Protein AF-A0A432H2M9-F1 (afdb_monomer)

Foldseek 3Di:
DPPPDPPDPDDPLLQDDPPVDDAPPQADDRSNHDQWWKKKWAWEAEDPDDPPDDRIATWIKIWHWDFDDDPNDTFTWIKMKTKFQVVCVVPPPVPPQNRHDFHHHYDYPVRLQFIFIKMKIKGWDDDPVPVVPPDTDIDIDIDTDGGRWNHKDKWFWDDQPLDPAGIDTDDLVQCLPVVRHDHPCVPQDDDRRMTMDTQKPFSDQDPQFKKWFCFDQPPVVRDTRAIKTDRPDDLRRCSVPDQQFKKFKDFPDQWPWDGGIFTFHHRDSNMTGTPDHTPCVPDRMTPGGMTMITRGDGQKMKIWIWHAPPVSDDTDIDIDIDGPDD

Mean predicted aligned error: 11.51 Å

pLDDT: mean 73.98, std 17.63, range [27.25, 97.75]

Structure (mmCIF, N/CA/C/O backbone):
data_AF-A0A432H2M9-F1
#
_entry.id   AF-A0A432H2M9-F1
#
loop_
_atom_site.group_PDB
_atom_site.id
_atom_site.type_symbol
_atom_site.label_atom_id
_atom_site.label_alt_id
_atom_site.label_comp_id
_atom_site.label_asym_id
_atom_site.label_entity_id
_atom_site.label_seq_id
_atom_site.pdbx_PDB_ins_code
_atom_site.Cartn_x
_atom_site.Cartn_y
_atom_site.Cartn_z
_atom_site.occupancy
_atom_site.B_iso_or_equiv
_atom_site.auth_seq_id
_atom_site.auth_comp_id
_atom_site.auth_asym_id
_atom_site.auth_atom_id
_atom_site.pdbx_PDB_model_num
ATOM 1 N N . GLN A 1 1 ? -11.404 -16.070 -32.483 1.00 29.75 1 GLN A N 1
ATOM 2 C CA . GLN A 1 1 ? -10.382 -15.055 -32.162 1.00 29.75 1 GLN A CA 1
ATOM 3 C C . GLN A 1 1 ? -10.328 -14.932 -30.646 1.00 29.75 1 GLN A C 1
ATOM 5 O O . GLN A 1 1 ? -11.362 -14.679 -30.044 1.00 29.75 1 GLN A O 1
ATOM 10 N N . ASP A 1 2 ? -9.166 -15.214 -30.051 1.00 27.62 2 ASP A N 1
ATOM 11 C CA . ASP A 1 2 ? -8.883 -15.109 -28.608 1.00 27.62 2 ASP A CA 1
ATOM 12 C C . ASP A 1 2 ? -8.991 -13.648 -28.134 1.00 27.62 2 ASP A C 1
ATOM 14 O O . ASP A 1 2 ? -7.997 -12.927 -28.126 1.00 27.62 2 ASP A O 1
ATOM 18 N N . GLN A 1 3 ? -10.180 -13.196 -27.741 1.00 29.33 3 GLN A N 1
ATOM 19 C CA . GLN A 1 3 ? -10.394 -11.856 -27.169 1.00 29.33 3 GLN A CA 1
ATOM 20 C C . GLN A 1 3 ? -10.899 -11.942 -25.725 1.00 29.33 3 GLN A C 1
ATOM 22 O O . GLN A 1 3 ? -11.938 -11.406 -25.362 1.00 29.33 3 GLN A O 1
ATOM 27 N N . GLY A 1 4 ? -10.147 -12.677 -24.907 1.00 27.88 4 GLY A N 1
ATOM 28 C CA . GLY A 1 4 ? -10.341 -12.763 -23.453 1.00 27.88 4 GLY A CA 1
ATOM 29 C C . GLY A 1 4 ? -9.046 -12.986 -22.666 1.00 27.88 4 GLY A C 1
ATOM 30 O O . GLY A 1 4 ? -9.073 -13.066 -21.443 1.00 27.88 4 GLY A O 1
ATOM 31 N N . ARG A 1 5 ? -7.902 -13.077 -23.354 1.00 27.25 5 ARG A N 1
ATOM 32 C CA . ARG A 1 5 ? -6.575 -12.960 -22.750 1.00 27.25 5 ARG A CA 1
ATOM 33 C C . ARG A 1 5 ? -6.052 -11.588 -23.139 1.00 27.25 5 ARG A C 1
ATOM 35 O O . ARG A 1 5 ? -5.867 -11.354 -24.332 1.00 27.25 5 ARG A O 1
ATOM 42 N N . SER A 1 6 ? -5.819 -10.711 -22.165 1.00 34.41 6 SER A N 1
ATOM 43 C CA . SER A 1 6 ? -4.889 -9.596 -22.345 1.00 34.41 6 SER A CA 1
ATOM 44 C C . SER A 1 6 ? -3.568 -10.226 -22.787 1.00 34.41 6 SER A C 1
ATOM 46 O O . SER A 1 6 ? -2.903 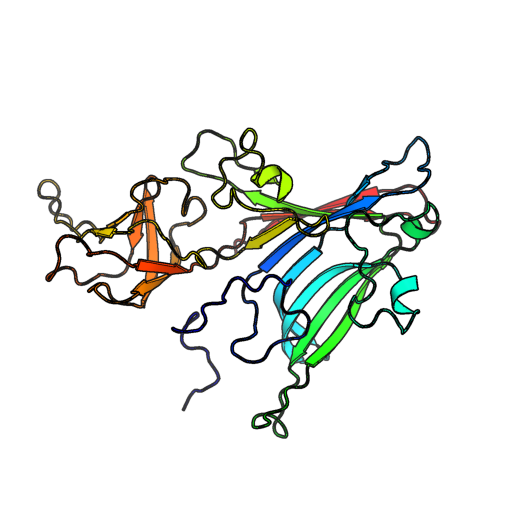-10.907 -22.005 1.00 34.41 6 SER A O 1
ATOM 48 N N . ARG A 1 7 ? -3.262 -10.172 -24.087 1.00 34.31 7 ARG A N 1
ATOM 49 C CA . ARG A 1 7 ? -2.038 -10.792 -24.616 1.00 34.31 7 ARG A CA 1
ATOM 50 C C . ARG A 1 7 ? -0.793 -9.996 -24.225 1.00 34.31 7 ARG A C 1
ATOM 52 O O . ARG A 1 7 ? 0.289 -10.560 -24.291 1.00 34.31 7 ARG A O 1
ATOM 59 N N . ASN A 1 8 ? -0.978 -8.774 -23.732 1.00 39.88 8 ASN A N 1
ATOM 60 C CA . ASN A 1 8 ? 0.046 -7.905 -23.182 1.00 39.88 8 ASN A CA 1
ATOM 61 C C . ASN A 1 8 ? -0.441 -7.388 -21.825 1.00 39.88 8 ASN A C 1
ATOM 63 O O . ASN A 1 8 ? -1.646 -7.218 -21.629 1.00 39.88 8 ASN A O 1
ATOM 67 N N . TYR A 1 9 ? 0.476 -7.178 -20.883 1.00 46.22 9 TYR A N 1
ATOM 68 C CA . TYR A 1 9 ? 0.145 -6.579 -19.591 1.00 46.22 9 TYR A CA 1
ATOM 69 C C . TYR A 1 9 ? -0.223 -5.088 -19.704 1.00 46.22 9 TYR A C 1
ATOM 71 O O . TYR A 1 9 ? -0.768 -4.565 -18.741 1.00 46.22 9 TYR A O 1
ATOM 79 N N . TRP A 1 10 ? 0.069 -4.428 -20.838 1.00 52.56 10 TRP A N 1
ATOM 80 C CA . TRP A 1 10 ? -0.053 -2.977 -21.019 1.00 52.56 10 TRP A CA 1
ATOM 81 C C . TRP A 1 10 ? -0.266 -2.627 -22.504 1.00 52.56 10 TRP A C 1
ATOM 83 O O . TRP A 1 10 ? 0.538 -3.060 -23.334 1.00 52.56 10 TRP A O 1
ATOM 93 N N . ASP A 1 11 ? -1.298 -1.843 -22.833 1.00 42.25 11 ASP A N 1
ATOM 94 C CA . ASP A 1 11 ? -1.536 -1.291 -24.181 1.00 42.25 11 ASP A CA 1
ATOM 95 C C . ASP A 1 11 ? -1.410 0.258 -24.200 1.00 42.25 11 ASP A C 1
ATOM 97 O O . ASP A 1 11 ? -1.641 0.953 -23.206 1.00 42.25 11 ASP A O 1
ATOM 101 N N . GLU A 1 12 ? -1.029 0.829 -25.350 1.00 37.38 12 GLU A N 1
ATOM 102 C CA . GLU A 1 12 ? -0.917 2.284 -25.562 1.00 37.38 12 GLU A CA 1
ATOM 103 C C . GLU A 1 12 ? -2.289 2.970 -25.376 1.00 37.38 12 GLU A C 1
ATOM 105 O O . GLU A 1 12 ? -3.272 2.604 -26.020 1.00 37.38 12 GLU A O 1
ATOM 110 N N . GLY A 1 13 ? -2.373 3.960 -24.477 1.00 42.81 13 GLY A N 1
ATOM 111 C CA . GLY A 1 13 ? -3.635 4.620 -24.098 1.00 42.81 13 GLY A CA 1
ATOM 112 C C . GLY A 1 13 ? -4.244 4.159 -22.765 1.00 42.81 13 GLY A C 1
ATOM 113 O O . GLY A 1 13 ? -5.214 4.764 -22.311 1.00 42.81 13 GLY A O 1
ATOM 114 N N . GLU A 1 14 ? -3.647 3.171 -22.086 1.00 42.81 14 GLU A N 1
ATOM 115 C CA . GLU A 1 14 ? -3.948 2.824 -20.679 1.00 42.81 14 GLU A CA 1
ATOM 116 C C . GLU A 1 14 ? -3.258 3.762 -19.664 1.00 42.81 14 GLU A C 1
ATOM 118 O O . GLU A 1 14 ? -3.232 3.510 -18.458 1.00 42.81 14 GLU A O 1
ATOM 123 N N . GLU A 1 15 ? -2.694 4.871 -20.145 1.00 42.59 15 GLU A N 1
ATOM 124 C CA . GLU A 1 15 ? -2.112 5.932 -19.331 1.00 42.59 15 GLU A CA 1
ATOM 125 C C . GLU A 1 15 ? -3.200 6.620 -18.504 1.00 42.59 15 GLU A C 1
ATOM 127 O O . GLU A 1 15 ? -4.025 7.388 -19.010 1.00 42.59 15 GLU A O 1
ATOM 132 N N . LEU A 1 16 ? -3.195 6.378 -17.199 1.00 40.47 16 LEU A N 1
ATOM 133 C CA . LEU A 1 16 ? -4.027 7.157 -16.300 1.00 40.47 16 LEU A CA 1
ATOM 134 C C . LEU A 1 16 ? -3.387 8.536 -16.132 1.00 40.47 16 LEU A C 1
ATOM 136 O O . LEU A 1 16 ? -2.264 8.662 -15.645 1.00 40.47 16 LEU A O 1
ATOM 140 N N . LYS A 1 17 ? -4.130 9.586 -16.500 1.00 41.00 17 LYS A N 1
ATOM 141 C CA . LYS A 1 17 ? -3.886 10.927 -15.950 1.00 41.00 17 LYS A CA 1
ATOM 142 C C . LYS A 1 17 ? -3.919 10.798 -14.429 1.00 41.00 17 LYS A C 1
ATOM 144 O O . LYS A 1 17 ? -4.730 10.015 -13.935 1.00 41.00 17 LYS A O 1
ATOM 149 N N . ASP A 1 18 ? -3.097 11.564 -13.713 1.00 38.16 18 ASP A N 1
ATOM 150 C CA . ASP A 1 18 ? -3.230 11.746 -12.264 1.00 38.16 18 ASP A CA 1
ATOM 151 C C . ASP A 1 18 ? -4.650 12.246 -11.963 1.00 38.16 18 ASP A C 1
ATOM 153 O O . ASP A 1 18 ? -4.934 13.440 -11.936 1.00 38.16 18 ASP A O 1
ATOM 157 N N . GLN A 1 19 ? -5.600 11.321 -11.844 1.00 38.69 19 GLN A N 1
ATOM 158 C CA . GLN A 1 19 ? -6.926 11.631 -11.374 1.00 38.69 19 GLN A CA 1
ATOM 159 C C . GLN A 1 19 ? -6.793 11.753 -9.870 1.00 38.69 19 GLN A C 1
ATOM 161 O O . GLN A 1 19 ? -6.464 10.808 -9.156 1.00 38.69 19 GLN A O 1
ATOM 166 N N . ASP A 1 20 ? -7.026 12.978 -9.430 1.00 37.41 20 ASP A N 1
ATOM 167 C CA . ASP A 1 20 ? -6.876 13.498 -8.083 1.00 37.41 20 ASP A CA 1
ATOM 168 C C . ASP A 1 20 ? -7.809 12.867 -7.028 1.00 37.41 20 ASP A C 1
ATOM 170 O O . ASP A 1 20 ? -8.027 13.460 -5.971 1.00 37.41 20 ASP A O 1
ATOM 174 N N . VAL A 1 21 ? -8.372 11.679 -7.272 1.00 39.34 21 VAL A N 1
ATOM 175 C CA . VAL A 1 21 ? -9.488 11.137 -6.489 1.00 39.34 21 VAL A CA 1
ATOM 176 C C . VAL A 1 21 ? -9.367 9.622 -6.292 1.00 39.34 21 VAL A C 1
ATOM 178 O O . VAL A 1 21 ? -10.033 8.859 -6.976 1.00 39.34 21 VAL A O 1
ATOM 181 N N . GLY A 1 22 ? -8.560 9.199 -5.310 1.00 44.16 22 GLY A N 1
ATOM 182 C CA . GLY A 1 22 ? -8.585 7.842 -4.738 1.00 44.16 22 GLY A CA 1
ATOM 183 C C . GLY A 1 22 ? -8.390 6.672 -5.724 1.00 44.16 22 GLY A C 1
ATOM 184 O O . GLY A 1 22 ? -8.191 6.868 -6.917 1.00 44.16 22 GLY A O 1
ATOM 185 N N . PRO A 1 23 ? -8.420 5.419 -5.240 1.00 42.38 23 PRO A N 1
ATOM 186 C CA . PRO A 1 23 ? -8.510 4.270 -6.132 1.00 42.38 23 PRO A CA 1
ATOM 187 C C . PRO A 1 23 ? -9.913 4.253 -6.757 1.00 42.38 23 PRO A C 1
ATOM 189 O O . PRO A 1 23 ? -10.865 4.737 -6.142 1.00 42.38 23 PRO A O 1
ATOM 192 N N . ASN A 1 24 ? -10.094 3.666 -7.945 1.00 46.88 24 ASN A N 1
ATOM 193 C CA . ASN A 1 24 ? -11.446 3.461 -8.477 1.00 46.88 24 ASN A CA 1
ATOM 194 C C . ASN A 1 24 ? -12.205 2.417 -7.630 1.00 46.88 24 ASN A C 1
ATOM 196 O O . ASN A 1 24 ? -12.222 1.212 -7.913 1.00 46.88 24 ASN A O 1
ATOM 200 N N . LEU A 1 25 ? -12.850 2.919 -6.578 1.00 47.16 25 LEU A N 1
ATOM 201 C CA . LEU A 1 25 ? -13.660 2.178 -5.620 1.00 47.16 25 LEU A CA 1
ATOM 202 C C . LEU A 1 25 ? -15.020 1.771 -6.187 1.00 47.16 25 LEU A C 1
ATOM 204 O O . LEU A 1 25 ? -15.748 1.050 -5.518 1.00 47.16 25 LEU A O 1
ATOM 208 N N . GLU A 1 26 ? -15.382 2.182 -7.397 1.00 44.38 26 GLU A N 1
ATOM 209 C CA . GLU A 1 26 ? -16.667 1.822 -7.997 1.00 44.38 26 GLU A CA 1
ATOM 210 C C . GLU A 1 26 ? -16.575 0.595 -8.900 1.00 44.38 26 GLU A C 1
ATOM 212 O O . GLU A 1 26 ? -17.603 0.156 -9.389 1.00 44.38 26 GLU A O 1
ATOM 217 N N . GLY A 1 27 ? -15.383 0.008 -9.090 1.00 46.31 27 GLY A N 1
ATOM 218 C CA . GLY A 1 27 ? -15.161 -1.062 -10.064 1.00 46.31 27 GLY A CA 1
ATOM 219 C C . GLY A 1 27 ? -15.338 -0.519 -11.484 1.00 46.31 27 GLY A C 1
ATOM 220 O O . GLY A 1 27 ? -16.440 -0.408 -12.000 1.00 46.31 27 GLY A O 1
ATOM 221 N N . GLY A 1 28 ? -14.244 -0.118 -12.123 1.00 39.62 28 GLY A N 1
ATOM 222 C CA . GLY A 1 28 ? -14.312 0.605 -13.394 1.00 39.62 28 GLY A CA 1
ATOM 223 C C . GLY A 1 28 ? -14.870 -0.186 -14.579 1.00 39.62 28 GLY A C 1
ATOM 224 O O . GLY A 1 28 ? -15.197 -1.365 -14.486 1.00 39.62 28 GLY A O 1
ATOM 225 N N . THR A 1 29 ? -14.939 0.493 -15.722 1.00 41.81 29 THR A N 1
ATOM 226 C CA . THR A 1 29 ? -14.936 -0.086 -17.074 1.00 41.81 29 THR A CA 1
ATOM 227 C C . THR A 1 29 ? -13.505 -0.073 -17.619 1.00 41.81 29 THR A C 1
ATOM 229 O O . THR A 1 29 ? -12.649 0.606 -17.048 1.00 41.81 29 THR A O 1
ATOM 232 N N . GLN A 1 30 ? -13.223 -0.773 -18.726 1.00 39.28 30 GLN A N 1
ATOM 233 C CA . GLN A 1 30 ? -11.911 -0.702 -19.395 1.00 39.28 30 GLN A CA 1
ATOM 234 C C . GLN A 1 30 ? -11.563 0.783 -19.645 1.00 39.28 30 GLN A C 1
ATOM 236 O O . GLN A 1 30 ? -12.402 1.520 -20.162 1.00 39.28 30 GLN A O 1
ATOM 241 N N . GLY A 1 31 ? -10.410 1.255 -19.148 1.00 40.56 31 GLY A N 1
ATOM 242 C CA . GLY A 1 31 ? -10.004 2.676 -19.161 1.00 40.56 31 GLY A CA 1
ATOM 243 C C . GLY A 1 31 ? -10.349 3.522 -17.917 1.00 40.56 31 GLY A C 1
ATOM 244 O O . GLY A 1 31 ? -9.908 4.662 -17.823 1.00 40.56 31 GLY A O 1
ATOM 245 N N . ARG A 1 32 ? -11.108 2.998 -16.943 1.00 44.66 32 ARG A N 1
ATOM 246 C CA . ARG A 1 32 ? -11.299 3.616 -15.608 1.00 44.66 32 ARG A CA 1
ATOM 247 C C . ARG A 1 32 ? -10.675 2.795 -14.478 1.00 44.66 32 ARG A C 1
ATOM 249 O O . ARG A 1 32 ? -10.810 3.161 -13.317 1.00 44.66 32 ARG A O 1
ATOM 256 N N . TYR A 1 33 ? -10.062 1.657 -14.776 1.00 49.53 33 TYR A N 1
ATOM 257 C CA . TYR A 1 33 ? -9.481 0.785 -13.758 1.00 49.53 33 TYR A CA 1
ATOM 258 C C . TYR A 1 33 ? -8.161 1.350 -13.238 1.00 49.53 33 TYR A C 1
ATOM 260 O O . TYR A 1 33 ? -7.267 1.610 -14.033 1.00 49.53 33 TYR A O 1
ATOM 268 N N . ASP A 1 34 ? -8.027 1.477 -11.915 1.00 53.28 34 ASP A N 1
ATOM 269 C CA . ASP A 1 34 ? -6.714 1.673 -11.300 1.00 53.28 34 ASP A CA 1
ATOM 270 C C . ASP A 1 34 ? -6.028 0.315 -11.161 1.00 53.28 34 ASP A C 1
ATOM 272 O O . ASP A 1 34 ? -6.533 -0.591 -10.487 1.00 53.28 34 ASP A O 1
ATOM 276 N N . GLU A 1 35 ? -4.913 0.170 -11.864 1.00 58.53 35 GLU A N 1
ATOM 277 C CA . GLU A 1 35 ? -4.115 -1.053 -11.928 1.00 58.53 35 GLU A CA 1
ATOM 278 C C . GLU A 1 35 ? -3.052 -1.105 -10.831 1.00 58.53 35 GLU A C 1
ATOM 280 O O . GLU A 1 35 ? -2.473 -2.163 -10.587 1.00 58.53 35 GLU A O 1
ATOM 285 N N . SER A 1 36 ? -2.80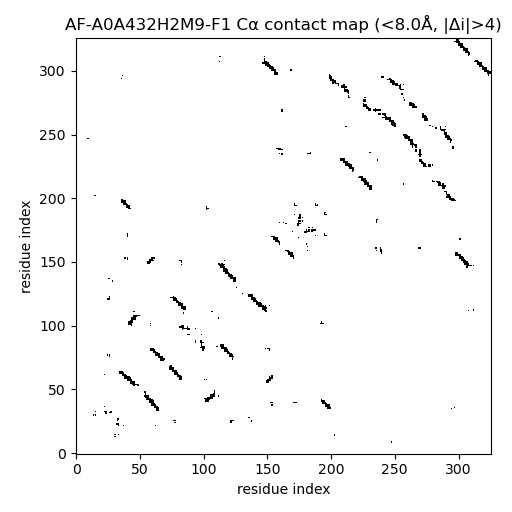6 0.021 -10.159 1.00 69.25 36 SER A N 1
ATOM 286 C CA . SER A 1 36 ? -1.800 0.123 -9.109 1.00 69.25 36 SER A CA 1
ATOM 287 C C . SER A 1 36 ? -2.352 -0.440 -7.806 1.00 69.25 36 SER A C 1
ATOM 289 O O . SER A 1 36 ? -3.483 -0.143 -7.414 1.00 69.25 36 SER A O 1
ATOM 291 N N . ALA A 1 37 ? -1.536 -1.202 -7.078 1.00 79.31 37 ALA A N 1
ATOM 292 C CA . ALA A 1 37 ? -1.795 -1.365 -5.654 1.00 79.31 37 ALA A CA 1
ATOM 293 C C . ALA A 1 37 ? -1.508 -0.025 -4.960 1.00 79.31 37 ALA A C 1
ATOM 295 O O . ALA A 1 37 ? -0.538 0.646 -5.302 1.00 79.31 37 ALA A O 1
ATOM 296 N N . ILE A 1 38 ? -2.342 0.389 -4.011 1.00 83.94 38 ILE A N 1
ATOM 297 C CA . ILE A 1 38 ? -2.187 1.663 -3.305 1.00 83.94 38 ILE A CA 1
ATOM 298 C C . ILE A 1 38 ? -2.316 1.426 -1.809 1.00 83.94 38 ILE A C 1
ATOM 300 O O . ILE A 1 38 ? -3.292 0.830 -1.354 1.00 83.94 38 ILE A O 1
ATOM 304 N N . LEU A 1 39 ? -1.337 1.915 -1.056 1.00 90.19 39 LEU A N 1
ATOM 305 C CA . LEU A 1 39 ? -1.407 2.053 0.391 1.00 90.19 39 LEU A CA 1
ATOM 306 C C . LEU A 1 39 ? -1.793 3.488 0.738 1.00 90.19 39 LEU A C 1
ATOM 308 O O . LEU A 1 39 ? -1.138 4.430 0.302 1.00 90.19 39 LEU A O 1
ATOM 312 N N . PHE A 1 40 ? -2.823 3.643 1.555 1.00 90.81 40 PHE A N 1
ATOM 313 C CA . PHE A 1 40 ? -3.206 4.898 2.178 1.00 90.81 40 PHE A CA 1
ATOM 314 C C . PHE A 1 40 ? -2.796 4.846 3.641 1.00 90.81 40 PHE A C 1
ATOM 316 O O . PHE A 1 40 ? -3.337 4.044 4.401 1.00 90.81 40 PHE A O 1
ATOM 323 N N . GLU A 1 41 ? -1.861 5.705 4.014 1.00 94.00 41 GLU A N 1
ATOM 324 C CA . GLU A 1 41 ? -1.519 5.966 5.400 1.00 94.00 41 GLU A CA 1
ATOM 325 C C . GLU A 1 41 ? -2.478 7.000 5.970 1.00 94.00 41 GLU A C 1
ATOM 327 O O . GLU A 1 41 ? -2.658 8.081 5.390 1.00 94.00 41 GLU A O 1
ATOM 332 N N . ARG A 1 42 ? -3.104 6.645 7.091 1.00 93.69 42 ARG A N 1
ATOM 333 C CA . ARG A 1 42 ? -4.070 7.489 7.789 1.00 93.69 42 ARG A CA 1
ATOM 334 C C . ARG A 1 42 ? -4.003 7.245 9.289 1.00 93.69 42 ARG A C 1
ATOM 336 O O . ARG A 1 42 ? -3.618 6.169 9.754 1.00 93.69 42 ARG A O 1
ATOM 343 N N . LYS A 1 43 ? -4.438 8.254 10.035 1.00 95.94 43 LYS A N 1
ATOM 344 C CA . LYS A 1 43 ? -4.665 8.154 11.470 1.00 95.94 43 LYS A CA 1
ATOM 345 C C . LYS A 1 43 ? -6.035 8.700 11.831 1.00 95.94 43 LYS A C 1
ATOM 347 O O . LYS A 1 43 ? -6.564 9.542 11.111 1.00 95.94 43 LYS A O 1
ATOM 352 N N . TYR A 1 44 ? -6.581 8.244 12.947 1.00 96.06 44 TYR A N 1
ATOM 353 C CA . TYR A 1 44 ? -7.697 8.893 13.632 1.00 96.06 44 TYR A CA 1
ATOM 354 C C . TYR A 1 44 ? -7.249 9.319 15.035 1.00 96.06 44 TYR A C 1
ATOM 356 O O . TYR A 1 44 ? -6.232 8.832 15.543 1.00 96.06 44 TYR A O 1
ATOM 364 N N . ILE A 1 45 ? -8.000 10.232 15.644 1.00 97.00 45 ILE A N 1
ATOM 365 C CA . ILE A 1 45 ? -7.687 10.840 16.938 1.00 97.00 45 ILE A CA 1
ATOM 366 C C . ILE A 1 45 ? -8.665 10.304 17.981 1.00 97.00 45 ILE A C 1
ATOM 368 O O . ILE A 1 45 ? -9.877 10.295 17.772 1.00 97.00 45 ILE A O 1
ATOM 372 N N . LEU A 1 46 ? -8.145 9.839 19.111 1.00 95.88 46 LEU A N 1
ATOM 373 C CA . LEU A 1 46 ? -8.935 9.436 20.262 1.00 95.88 46 LEU A CA 1
ATOM 374 C C . LEU A 1 46 ? -9.174 10.650 21.161 1.00 95.88 46 LEU A C 1
ATOM 376 O O . LEU A 1 46 ? -8.237 11.179 21.753 1.00 95.88 46 LEU A O 1
ATOM 380 N N . VAL A 1 47 ? -10.430 11.066 21.297 1.00 94.75 47 VAL A N 1
ATOM 381 C CA . VAL A 1 47 ? -10.818 12.152 22.205 1.00 94.75 47 VAL A CA 1
ATOM 382 C C . VAL A 1 47 ? -10.788 11.644 23.642 1.00 94.75 47 VAL A C 1
ATOM 384 O O . VAL A 1 47 ? -11.374 10.600 23.948 1.00 94.75 47 VAL A O 1
ATOM 387 N N . ASP A 1 48 ? -10.120 12.401 24.515 1.00 88.44 48 ASP A N 1
ATOM 388 C CA . ASP A 1 48 ? -9.928 12.093 25.936 1.00 88.44 48 ASP A CA 1
ATOM 389 C C . ASP A 1 48 ? -9.394 10.662 26.168 1.00 88.44 48 ASP A C 1
ATOM 391 O O . ASP A 1 48 ? -10.060 9.827 26.801 1.00 88.44 48 ASP A O 1
ATOM 395 N N . PRO A 1 49 ? -8.190 10.338 25.646 1.00 88.25 49 PRO A N 1
ATOM 396 C CA . PRO A 1 49 ? -7.614 9.013 25.795 1.00 88.25 49 PRO A CA 1
ATOM 397 C C . PRO A 1 49 ? -7.362 8.714 27.275 1.00 88.25 49 PRO A C 1
ATOM 399 O O . PRO A 1 49 ? -7.061 9.593 28.089 1.00 88.25 49 PRO A O 1
ATOM 402 N N . ARG A 1 50 ? -7.446 7.433 27.646 1.00 86.38 50 ARG A N 1
ATOM 403 C CA . ARG A 1 50 ? -6.953 7.019 28.963 1.00 86.38 50 ARG A CA 1
ATOM 404 C C . ARG A 1 50 ? -5.441 7.258 29.046 1.00 86.38 50 ARG A C 1
ATOM 406 O O . ARG A 1 50 ? -4.781 7.168 28.016 1.00 86.38 50 ARG A O 1
ATOM 413 N N . PRO A 1 51 ? -4.869 7.493 30.241 1.00 83.75 51 PRO A N 1
ATOM 414 C CA . PRO A 1 51 ? -3.441 7.791 30.393 1.00 83.75 51 PRO A CA 1
ATOM 415 C C . PRO A 1 51 ? -2.492 6.772 29.739 1.00 83.75 51 PRO A C 1
ATOM 417 O O . PRO A 1 51 ? -1.378 7.117 29.359 1.00 83.75 51 PRO A O 1
ATOM 420 N N . GLU A 1 52 ? -2.914 5.512 29.635 1.00 84.19 52 GLU A N 1
ATOM 421 C CA . GLU A 1 52 ? -2.163 4.414 29.028 1.00 84.19 52 GLU A CA 1
ATOM 422 C C . GLU A 1 52 ? -2.381 4.232 27.514 1.00 84.19 52 GLU A C 1
ATOM 424 O O . GLU A 1 52 ? -1.797 3.321 26.919 1.00 84.19 52 GLU A O 1
ATOM 429 N N . GLU A 1 53 ? -3.229 5.047 26.884 1.00 85.62 53 GLU A N 1
ATOM 430 C CA . GLU A 1 53 ? -3.587 4.929 25.470 1.00 85.62 53 GLU A CA 1
ATOM 431 C C . GLU A 1 53 ? -3.029 6.088 24.639 1.00 85.62 53 GLU A C 1
ATOM 433 O O . GLU A 1 53 ? -3.037 7.232 25.092 1.00 85.62 53 GLU A O 1
ATOM 438 N N . PRO A 1 54 ? -2.514 5.801 23.429 1.00 90.50 54 PRO A N 1
ATOM 439 C CA . PRO A 1 54 ? -2.085 6.856 22.528 1.00 90.50 54 PRO A CA 1
ATOM 440 C C . PRO A 1 54 ? -3.294 7.676 22.065 1.00 90.50 54 PRO A C 1
ATOM 442 O O . PRO A 1 54 ? -4.388 7.147 21.905 1.00 90.50 54 PRO A O 1
ATOM 445 N N . GLU A 1 55 ? -3.076 8.967 21.840 1.00 94.81 55 GLU A N 1
ATOM 446 C CA . GLU A 1 55 ? -4.080 9.858 21.252 1.00 94.81 55 GLU A CA 1
ATOM 447 C C . GLU A 1 55 ? -4.278 9.555 19.760 1.00 94.81 55 GLU A C 1
ATOM 449 O O . GLU A 1 55 ? -5.401 9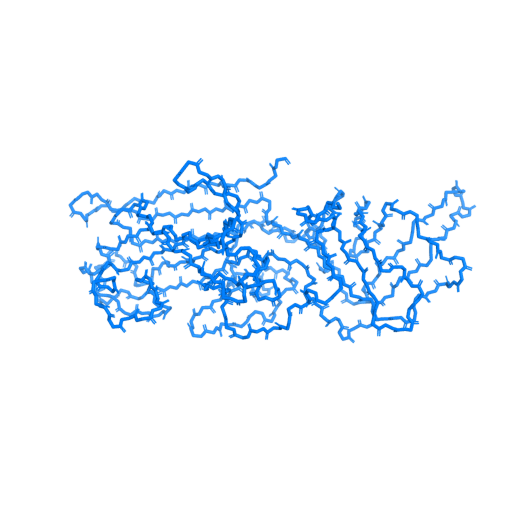.475 19.279 1.00 94.81 55 GLU A O 1
ATOM 454 N N . GLU A 1 56 ? -3.192 9.313 19.027 1.00 95.56 56 GLU A N 1
ATOM 455 C CA . GLU A 1 56 ? -3.244 8.949 17.612 1.00 95.56 56 GLU A CA 1
ATOM 456 C C . GLU A 1 56 ? -3.244 7.432 17.410 1.00 95.56 56 GLU A C 1
ATOM 458 O O . GLU A 1 56 ? -2.415 6.708 17.973 1.00 95.56 56 GLU A O 1
ATOM 463 N N . HIS A 1 57 ? -4.110 6.968 16.516 1.00 96.62 57 HIS A N 1
ATOM 464 C CA . HIS A 1 57 ? -4.241 5.562 16.151 1.00 96.62 57 HIS A CA 1
ATOM 465 C C . HIS A 1 57 ? -4.196 5.367 14.639 1.00 96.62 57 HIS A C 1
ATOM 467 O O . HIS A 1 57 ? -4.719 6.181 13.881 1.00 96.62 57 HIS A O 1
ATOM 473 N N . TRP A 1 58 ? -3.599 4.264 14.190 1.00 96.75 58 TRP A N 1
ATOM 474 C CA . TRP A 1 58 ? -3.462 3.966 12.760 1.00 96.75 58 TRP A CA 1
ATOM 475 C C . TRP A 1 58 ? -4.754 3.377 12.180 1.00 96.75 58 TRP A C 1
ATOM 477 O O . TRP A 1 58 ? -5.289 2.405 12.714 1.00 96.75 58 TRP A O 1
ATOM 487 N N . ASN A 1 59 ? -5.229 3.909 11.053 1.00 96.06 59 ASN A N 1
ATOM 488 C CA . ASN A 1 59 ? -6.358 3.367 10.280 1.00 96.06 59 ASN A CA 1
ATOM 489 C C . ASN A 1 59 ? -6.027 3.293 8.785 1.00 96.06 59 ASN A C 1
ATOM 491 O O . ASN A 1 59 ? -6.814 3.704 7.924 1.00 96.06 59 ASN A O 1
ATOM 495 N N . ASP A 1 60 ? -4.853 2.744 8.487 1.00 96.50 60 ASP A N 1
ATOM 496 C CA . ASP A 1 60 ? -4.364 2.585 7.126 1.00 96.50 60 ASP A CA 1
ATOM 497 C C . ASP A 1 60 ? -5.357 1.799 6.257 1.00 96.50 60 ASP A C 1
ATOM 499 O O . ASP A 1 60 ? -6.234 1.069 6.727 1.00 96.50 60 ASP A O 1
ATOM 503 N N . SER A 1 61 ? -5.215 1.910 4.940 1.00 93.44 61 SER A N 1
ATOM 504 C CA . SER A 1 61 ? -5.938 1.035 4.019 1.00 93.44 61 SER A CA 1
ATOM 505 C C . SER A 1 61 ? -5.063 0.625 2.854 1.00 93.44 61 SER A C 1
ATOM 507 O O . SER A 1 61 ? -4.263 1.415 2.366 1.00 93.44 61 SER A O 1
ATOM 509 N N . ILE A 1 62 ? -5.219 -0.610 2.389 1.00 91.12 62 ILE A N 1
ATOM 510 C CA . ILE A 1 62 ? -4.548 -1.078 1.176 1.00 91.12 62 ILE A CA 1
ATOM 511 C C . ILE A 1 62 ? -5.582 -1.535 0.164 1.00 91.12 62 ILE A C 1
ATOM 513 O O . ILE A 1 62 ? -6.489 -2.308 0.477 1.00 91.12 62 ILE A O 1
ATOM 517 N N . TYR A 1 63 ? -5.416 -1.047 -1.056 1.00 86.56 63 TYR A N 1
ATOM 518 C CA . TYR A 1 63 ? -6.222 -1.357 -2.221 1.00 86.56 63 TYR A CA 1
ATOM 519 C C . TYR A 1 63 ? -5.347 -2.067 -3.250 1.00 86.56 63 TYR A C 1
ATOM 521 O O . TYR A 1 63 ? -4.233 -1.626 -3.523 1.00 86.56 63 TYR A O 1
ATOM 529 N N . PHE A 1 64 ? -5.836 -3.154 -3.837 1.00 82.00 64 PHE A N 1
ATOM 530 C CA . PHE A 1 64 ? -5.166 -3.820 -4.950 1.00 82.00 64 PHE A CA 1
ATOM 531 C C . PHE A 1 64 ? -6.129 -4.702 -5.739 1.00 82.00 64 PHE A C 1
ATOM 533 O O . PHE A 1 64 ? -7.211 -5.073 -5.279 1.00 82.00 64 PHE A O 1
ATOM 540 N N . LYS A 1 65 ? -5.708 -5.079 -6.943 1.00 77.75 65 LYS A N 1
ATOM 541 C CA . LYS A 1 65 ? -6.442 -5.995 -7.810 1.00 77.75 65 LYS A CA 1
ATOM 542 C C . LYS A 1 65 ? -5.947 -7.421 -7.603 1.00 77.75 65 LYS A C 1
ATOM 544 O O . LYS A 1 65 ? -4.746 -7.672 -7.605 1.00 77.75 65 LYS A O 1
ATOM 549 N N . ALA A 1 66 ? -6.868 -8.364 -7.441 1.00 78.50 66 ALA A N 1
ATOM 550 C CA . ALA A 1 66 ? -6.525 -9.772 -7.273 1.00 78.50 66 ALA A CA 1
ATOM 551 C C . ALA A 1 66 ? -7.612 -10.696 -7.825 1.00 78.50 66 ALA A C 1
ATOM 553 O O . ALA A 1 66 ? -8.784 -10.325 -7.926 1.00 78.50 66 ALA A O 1
ATOM 554 N N . ALA A 1 67 ? -7.221 -11.926 -8.162 1.00 79.38 67 ALA A N 1
ATOM 555 C CA . ALA A 1 67 ? -8.172 -13.008 -8.365 1.00 79.38 67 ALA A CA 1
ATOM 556 C C . ALA A 1 67 ? -8.749 -13.418 -7.002 1.00 79.38 67 ALA A C 1
ATOM 558 O O . ALA A 1 67 ? -8.009 -13.772 -6.085 1.00 79.38 67 ALA A O 1
ATOM 559 N N . VAL A 1 68 ? -10.069 -13.347 -6.859 1.00 82.00 68 VAL A N 1
ATOM 560 C CA . VAL A 1 68 ? -10.780 -13.657 -5.618 1.00 82.00 68 VAL A CA 1
ATOM 561 C C . VAL A 1 68 ? -11.937 -14.589 -5.922 1.00 82.00 68 VAL A C 1
ATOM 563 O O . VAL A 1 68 ? -12.705 -14.364 -6.857 1.00 82.00 68 VAL A O 1
ATOM 566 N N . GLU A 1 69 ? -12.089 -15.626 -5.109 1.00 83.62 69 GLU A N 1
ATOM 567 C CA . GLU A 1 69 ? -13.269 -16.475 -5.168 1.00 83.62 69 GLU A CA 1
ATOM 568 C C . GLU A 1 69 ? -14.473 -15.761 -4.540 1.00 83.62 69 GLU A C 1
ATOM 570 O O . GLU A 1 69 ? -14.473 -15.389 -3.363 1.00 83.62 69 GLU A O 1
ATOM 575 N N . VAL A 1 70 ? -15.523 -15.572 -5.335 1.00 80.38 70 VAL A N 1
ATOM 576 C CA . VAL A 1 70 ? -16.803 -15.031 -4.888 1.00 80.38 70 VAL A CA 1
ATOM 577 C C . VAL A 1 70 ? -17.899 -16.015 -5.268 1.00 80.38 70 VAL A C 1
ATOM 579 O O . VAL A 1 70 ? -18.207 -16.192 -6.444 1.00 80.38 70 VAL A O 1
ATOM 582 N N . ASN A 1 71 ? -18.507 -16.630 -4.249 1.00 81.75 71 ASN A N 1
ATOM 583 C CA . ASN A 1 71 ? -19.609 -17.588 -4.387 1.00 81.75 71 ASN A CA 1
ATOM 584 C C . ASN A 1 71 ? -19.241 -18.781 -5.296 1.00 81.75 71 ASN A C 1
ATOM 586 O O . ASN A 1 71 ? -20.005 -19.131 -6.191 1.00 81.75 71 ASN A O 1
ATOM 590 N N . GLY A 1 72 ? -18.054 -19.369 -5.098 1.00 81.00 72 GLY A N 1
ATOM 591 C CA . GLY A 1 72 ? -17.575 -20.522 -5.872 1.00 81.00 72 GLY A CA 1
ATOM 592 C C . GLY A 1 72 ? -16.981 -20.189 -7.245 1.00 81.00 72 GLY A C 1
ATOM 593 O O . GLY A 1 72 ? -16.606 -21.097 -7.979 1.00 81.00 72 GLY A O 1
ATOM 594 N N . ILE A 1 73 ? -16.900 -18.906 -7.623 1.00 79.44 73 ILE A N 1
ATOM 595 C CA . ILE A 1 73 ? -16.369 -18.467 -8.920 1.00 79.44 73 ILE A CA 1
ATOM 596 C C . ILE A 1 73 ? -15.169 -17.553 -8.689 1.00 79.44 73 ILE A C 1
ATOM 598 O O . ILE A 1 73 ? -15.280 -16.539 -7.999 1.00 79.44 73 ILE A O 1
ATOM 602 N N . ILE A 1 74 ? -14.031 -17.877 -9.304 1.00 78.38 74 ILE A N 1
ATOM 603 C CA . ILE A 1 74 ? -12.857 -17.000 -9.312 1.00 78.38 74 ILE A CA 1
ATOM 604 C C . ILE A 1 74 ? -13.136 -15.816 -10.233 1.00 78.38 74 ILE A C 1
ATOM 606 O O . ILE A 1 74 ? -13.434 -15.982 -11.416 1.00 78.38 74 ILE A O 1
ATOM 610 N N . ARG A 1 75 ? -13.031 -14.608 -9.684 1.00 73.94 75 ARG A N 1
ATOM 611 C CA . ARG A 1 75 ? -13.240 -13.353 -10.401 1.00 73.94 75 ARG A CA 1
ATOM 612 C C . ARG A 1 75 ? -12.065 -12.426 -10.158 1.00 73.94 75 ARG A C 1
ATOM 614 O O . ARG A 1 75 ? -11.528 -12.365 -9.057 1.00 73.94 75 ARG A O 1
ATOM 621 N N . LEU A 1 76 ? -11.688 -11.676 -11.183 1.00 75.50 76 LEU A N 1
ATOM 622 C CA . LEU A 1 76 ? -10.760 -10.567 -11.021 1.00 75.50 76 LEU A CA 1
ATOM 623 C C . LEU A 1 76 ? -11.516 -9.405 -10.365 1.00 75.50 76 LEU A C 1
ATOM 625 O O . LEU A 1 76 ? -12.546 -8.972 -10.883 1.00 75.50 76 LEU A O 1
ATOM 629 N N . ALA A 1 77 ? -11.041 -8.947 -9.212 1.00 76.88 77 ALA A N 1
ATOM 630 C CA . ALA A 1 77 ? -11.749 -7.984 -8.382 1.00 76.88 77 ALA A CA 1
ATOM 631 C C . ALA A 1 77 ? -10.799 -6.946 -7.784 1.00 76.88 77 ALA A C 1
ATOM 633 O O . ALA A 1 77 ? -9.617 -7.216 -7.563 1.00 76.88 77 ALA A O 1
ATOM 634 N N . ASN A 1 78 ? -11.360 -5.784 -7.467 1.00 79.88 78 ASN A N 1
ATOM 635 C CA . ASN A 1 78 ? -10.721 -4.792 -6.620 1.00 79.88 78 ASN A CA 1
ATOM 636 C C . ASN A 1 78 ? -10.956 -5.184 -5.164 1.00 79.88 78 ASN A C 1
ATOM 638 O O . ASN A 1 78 ? -12.100 -5.386 -4.745 1.00 79.88 78 ASN A O 1
ATOM 642 N N . VAL A 1 79 ? -9.875 -5.306 -4.408 1.00 86.38 79 VAL A N 1
ATOM 643 C CA . VAL A 1 79 ? -9.885 -5.701 -3.005 1.00 86.38 79 VAL A CA 1
ATOM 644 C C . VAL A 1 79 ? -9.332 -4.559 -2.183 1.00 86.38 79 VAL A C 1
ATOM 646 O O . VAL A 1 79 ? -8.301 -3.985 -2.518 1.00 86.38 79 VAL A O 1
ATOM 649 N N . GLU A 1 80 ? -10.017 -4.249 -1.095 1.00 89.81 80 GLU A N 1
ATOM 650 C CA . GLU A 1 80 ? -9.580 -3.239 -0.149 1.00 89.81 80 GLU A CA 1
ATOM 651 C C . GLU A 1 80 ? -9.690 -3.773 1.274 1.00 89.81 80 GLU A C 1
ATOM 653 O O . GLU A 1 80 ? -10.698 -4.394 1.618 1.00 89.81 80 GLU A O 1
ATOM 658 N N . TYR A 1 81 ? -8.669 -3.517 2.086 1.00 94.00 81 TYR A N 1
ATOM 659 C CA . TYR A 1 81 ? -8.676 -3.779 3.523 1.00 94.00 81 TYR A CA 1
ATOM 660 C C . TYR A 1 81 ? -8.574 -2.452 4.261 1.00 94.00 81 TYR A C 1
ATOM 662 O O . TYR A 1 81 ? -7.711 -1.641 3.920 1.00 94.00 81 TYR A O 1
ATOM 670 N N . PHE A 1 82 ? -9.446 -2.226 5.241 1.00 94.12 82 PHE A N 1
ATOM 671 C CA . PHE A 1 82 ? -9.462 -0.998 6.037 1.00 94.12 82 PHE A CA 1
ATOM 672 C C . PHE A 1 82 ? -10.198 -1.191 7.363 1.00 94.12 82 PHE A C 1
ATOM 674 O O . PHE A 1 82 ? -11.026 -2.096 7.506 1.00 94.12 82 PHE A O 1
ATOM 681 N N . LEU A 1 83 ? -9.904 -0.309 8.317 1.00 95.44 83 LEU A N 1
ATOM 682 C CA . LEU A 1 83 ? -10.634 -0.206 9.576 1.00 95.44 83 LEU A CA 1
ATOM 683 C C . LEU A 1 83 ? -11.932 0.589 9.377 1.00 95.44 83 LEU A C 1
ATOM 685 O O . LEU A 1 83 ? -11.920 1.659 8.764 1.00 95.44 83 LEU A O 1
ATOM 689 N N . ALA A 1 84 ? -13.041 0.062 9.885 1.00 93.44 84 ALA A N 1
ATOM 690 C CA . ALA A 1 84 ? -14.365 0.641 9.729 1.00 93.44 84 ALA A CA 1
ATOM 691 C C . ALA A 1 84 ? -15.063 0.855 11.073 1.00 93.44 84 ALA A C 1
ATOM 693 O O . ALA A 1 84 ? -14.900 0.068 12.006 1.00 93.44 84 ALA A O 1
ATOM 694 N N . ASP A 1 85 ? -15.892 1.892 11.124 1.00 92.56 85 ASP A N 1
ATOM 695 C CA . ASP A 1 85 ? -16.857 2.135 12.187 1.00 92.56 85 ASP A CA 1
ATOM 696 C C . ASP A 1 85 ? -18.221 1.536 11.793 1.00 92.56 85 ASP A C 1
ATOM 698 O O . ASP A 1 85 ? -18.856 2.029 10.850 1.00 92.56 85 ASP A O 1
ATOM 702 N N . PRO A 1 86 ? -18.709 0.495 12.497 1.00 88.31 86 PRO A N 1
ATOM 703 C CA . PRO A 1 86 ? -19.999 -0.123 12.201 1.00 88.31 86 PRO A CA 1
ATOM 704 C C . PRO A 1 86 ? -21.179 0.848 12.220 1.00 88.31 86 PRO A C 1
ATOM 706 O O . PRO A 1 86 ? -22.114 0.690 11.440 1.00 88.31 86 PRO A O 1
ATOM 709 N N . ARG A 1 87 ? -21.131 1.902 13.040 1.00 84.69 87 ARG A N 1
ATOM 710 C CA . ARG A 1 87 ? -22.227 2.879 13.146 1.00 84.69 87 ARG A CA 1
ATOM 711 C C . ARG A 1 87 ? -22.445 3.614 11.827 1.00 84.69 87 ARG A C 1
ATOM 713 O O . ARG A 1 87 ? -23.571 3.919 11.445 1.00 84.69 87 ARG A O 1
ATOM 720 N N . LYS A 1 88 ? -21.363 3.838 11.081 1.00 83.31 88 LYS A N 1
ATOM 721 C CA . LYS A 1 88 ? -21.400 4.448 9.748 1.00 83.31 88 LYS A CA 1
ATOM 722 C C . LYS A 1 88 ? -21.884 3.498 8.654 1.00 83.31 88 LYS A C 1
ATOM 724 O O . LYS A 1 88 ? -22.197 3.959 7.560 1.00 83.31 88 LYS A O 1
ATOM 729 N N . LEU A 1 89 ? -21.930 2.190 8.917 1.00 77.31 89 LEU A N 1
ATOM 730 C CA . LEU A 1 89 ? -22.548 1.216 8.012 1.00 77.31 89 LEU A CA 1
ATOM 731 C C . LEU A 1 89 ? -24.076 1.229 8.137 1.00 77.31 89 LEU A C 1
ATOM 733 O O . LEU A 1 89 ? -24.768 0.988 7.151 1.00 77.31 89 LEU A O 1
ATOM 737 N N . GLU A 1 90 ? -24.587 1.494 9.341 1.00 69.75 90 GLU A N 1
ATOM 738 C CA . GLU A 1 90 ? -26.021 1.482 9.661 1.00 69.75 90 GLU A CA 1
ATOM 739 C C . GLU A 1 90 ? -26.727 2.782 9.259 1.00 69.75 90 GLU A C 1
ATOM 741 O O . GLU A 1 90 ? -27.899 2.770 8.875 1.00 69.75 90 GLU A O 1
ATOM 746 N N . ILE A 1 91 ? -26.010 3.909 9.300 1.00 61.59 91 ILE A N 1
ATOM 747 C CA . ILE A 1 91 ? -26.517 5.208 8.856 1.00 61.59 91 ILE A CA 1
ATOM 748 C C . ILE A 1 91 ? -26.504 5.225 7.323 1.00 61.59 91 ILE A C 1
ATOM 750 O O . ILE A 1 91 ? -25.509 5.580 6.689 1.00 61.59 91 ILE A O 1
ATOM 754 N N . GLY A 1 92 ? -27.636 4.845 6.727 1.00 49.03 92 GLY A N 1
ATOM 755 C CA . GLY A 1 92 ? -27.859 4.749 5.278 1.00 49.03 92 GLY A CA 1
ATOM 756 C C . GLY A 1 92 ? -27.613 6.024 4.451 1.00 49.03 92 GLY A C 1
ATOM 757 O O . GLY A 1 92 ? -27.748 5.966 3.232 1.00 49.03 92 GLY A O 1
ATOM 758 N N . ASP A 1 93 ? -27.216 7.134 5.084 1.00 42.84 93 ASP A N 1
ATOM 759 C CA . ASP A 1 93 ? -26.898 8.427 4.462 1.00 42.84 93 ASP A CA 1
ATOM 760 C C . ASP A 1 93 ? -25.395 8.675 4.226 1.00 42.84 93 ASP A C 1
ATOM 762 O O . ASP A 1 93 ? -25.035 9.618 3.520 1.00 42.84 93 ASP A O 1
ATOM 766 N N . SER A 1 94 ? -24.488 7.817 4.712 1.00 47.38 94 SER A N 1
ATOM 767 C CA . SER A 1 94 ? -23.067 7.868 4.307 1.00 47.38 94 SER A CA 1
ATOM 768 C C . SER A 1 94 ? -22.862 7.148 2.971 1.00 47.38 94 SER A C 1
ATOM 770 O O . SER A 1 94 ? -22.144 6.149 2.872 1.00 47.38 94 SER A O 1
ATOM 772 N N . ALA A 1 95 ? -23.548 7.630 1.934 1.00 45.22 95 ALA A N 1
ATOM 773 C CA . ALA A 1 95 ? -23.501 7.099 0.580 1.00 45.22 95 ALA A CA 1
ATOM 774 C C . ALA A 1 95 ? -22.067 7.153 0.014 1.00 45.22 95 ALA A C 1
ATOM 776 O O . ALA A 1 95 ? -21.658 8.137 -0.590 1.00 45.22 95 ALA A O 1
ATOM 777 N N . GLY A 1 96 ? -21.288 6.085 0.212 1.00 54.09 96 GLY A N 1
ATOM 778 C CA . GLY A 1 96 ? -20.050 5.838 -0.539 1.00 54.09 96 GLY A CA 1
ATOM 779 C C . GLY A 1 96 ? -18.806 5.457 0.262 1.00 54.09 96 GLY A C 1
ATOM 780 O O . GLY A 1 96 ? -17.824 5.047 -0.352 1.00 54.09 96 GLY A O 1
ATOM 781 N N . LEU A 1 97 ? -18.812 5.537 1.599 1.00 63.50 97 LEU A N 1
ATOM 782 C CA . LEU A 1 97 ? -17.586 5.312 2.385 1.00 63.50 97 LEU A CA 1
ATOM 783 C C . LEU A 1 97 ? -17.462 3.928 3.030 1.00 63.50 97 LEU A C 1
ATOM 785 O O . LEU A 1 97 ? -16.415 3.643 3.592 1.00 63.50 97 LEU A O 1
ATOM 789 N N . ASP A 1 98 ? -18.459 3.043 2.923 1.00 75.81 98 ASP A N 1
ATOM 790 C CA . ASP A 1 98 ? -18.389 1.658 3.437 1.00 75.81 98 ASP A CA 1
ATOM 791 C C . ASP A 1 98 ? -17.924 1.563 4.907 1.00 75.81 98 ASP A C 1
ATOM 793 O O . ASP A 1 98 ? -17.208 0.637 5.282 1.00 75.81 98 ASP A O 1
ATOM 797 N N . GLY A 1 99 ? -18.308 2.540 5.736 1.00 83.69 99 GLY A N 1
ATOM 798 C CA . GLY A 1 99 ? -17.928 2.608 7.149 1.00 83.69 99 GLY A CA 1
ATOM 799 C C . GLY A 1 99 ? -16.509 3.119 7.418 1.00 83.69 99 GLY A C 1
ATOM 800 O O . GLY A 1 99 ? -16.077 3.097 8.566 1.00 83.69 99 GLY A O 1
ATOM 801 N N . LYS A 1 100 ? -15.773 3.584 6.400 1.00 88.38 100 LYS A N 1
ATOM 802 C CA . LYS A 1 100 ? -14.412 4.115 6.563 1.00 88.38 100 LYS A CA 1
ATOM 803 C C . LYS A 1 100 ? -14.358 5.264 7.567 1.00 88.38 100 LYS A C 1
ATOM 805 O O . LYS A 1 100 ? -15.219 6.148 7.605 1.00 88.38 100 LYS A O 1
ATOM 810 N N . ILE A 1 101 ? -13.282 5.249 8.334 1.00 90.75 101 ILE A N 1
ATOM 811 C CA . ILE A 1 101 ? -12.881 6.331 9.223 1.00 90.75 101 ILE A CA 1
ATOM 812 C C . ILE A 1 101 ? -12.019 7.287 8.393 1.00 90.75 101 ILE A C 1
ATOM 814 O O . ILE A 1 101 ? -11.115 6.847 7.672 1.00 90.75 101 ILE A O 1
ATOM 818 N N . SER A 1 102 ? -12.341 8.574 8.425 1.00 89.31 102 SER A N 1
ATOM 819 C CA . SER A 1 102 ? -11.558 9.600 7.736 1.00 89.31 102 SER A CA 1
ATOM 820 C C . SER A 1 102 ? -10.225 9.817 8.455 1.00 89.31 102 SER A C 1
ATOM 822 O O . SER A 1 102 ? -10.070 9.459 9.622 1.00 89.31 102 SER A O 1
ATOM 824 N N . ALA A 1 103 ? -9.244 10.391 7.757 1.00 90.25 103 ALA A N 1
ATOM 825 C CA . ALA A 1 103 ? -8.037 10.842 8.440 1.00 90.25 103 ALA A CA 1
ATOM 826 C C . ALA A 1 103 ? -8.380 11.994 9.396 1.00 90.25 103 ALA A C 1
ATOM 828 O O . ALA A 1 103 ? -9.263 12.799 9.091 1.00 90.25 103 ALA A O 1
ATOM 829 N N . ASP A 1 104 ? -7.689 12.032 10.532 1.00 92.31 104 ASP A N 1
ATOM 830 C CA . ASP A 1 104 ? -7.855 13.004 11.617 1.00 92.31 104 ASP A CA 1
ATOM 831 C C . ASP A 1 104 ? -9.274 13.029 12.211 1.00 92.31 104 ASP A C 1
ATOM 833 O O . ASP A 1 104 ? -9.666 13.979 12.882 1.00 92.31 104 ASP A O 1
ATOM 837 N N . GLU A 1 105 ? -10.071 11.983 11.967 1.00 93.25 105 GLU A N 1
ATOM 838 C CA . GLU A 1 105 ? -11.394 11.866 12.561 1.00 93.25 105 GLU A CA 1
ATOM 839 C C . GLU A 1 105 ? -11.288 11.645 14.068 1.00 93.25 105 GLU A C 1
ATOM 841 O O . GLU A 1 105 ? -10.567 10.764 14.533 1.00 93.25 105 GLU A O 1
ATOM 846 N N . GLU A 1 106 ? -12.044 12.432 14.820 1.00 95.31 106 GLU A N 1
ATOM 847 C CA . GLU A 1 106 ? -12.149 12.309 16.264 1.00 95.31 106 GLU A CA 1
ATOM 848 C C . GLU A 1 106 ? -13.151 11.212 16.634 1.00 95.31 106 GLU A C 1
ATOM 850 O O . GLU A 1 106 ? -14.332 11.285 16.292 1.00 95.31 106 GLU A O 1
ATOM 855 N N . LEU A 1 107 ? -12.676 10.198 17.354 1.00 94.44 107 LEU A N 1
ATOM 856 C CA . LEU A 1 107 ? -13.490 9.131 17.923 1.00 94.44 107 LEU A CA 1
ATOM 857 C C . LEU A 1 107 ? -13.409 9.180 19.444 1.00 94.44 107 LEU A C 1
ATOM 859 O O . LEU A 1 107 ? -12.345 9.398 20.019 1.00 94.44 107 LEU A O 1
ATOM 863 N N . THR A 1 108 ? -14.518 8.914 20.124 1.00 93.50 108 THR A N 1
ATOM 864 C CA . THR A 1 108 ? -14.493 8.757 21.581 1.00 93.50 108 THR A CA 1
ATOM 865 C C . THR A 1 108 ? -13.879 7.416 21.985 1.00 93.50 108 THR A C 1
ATOM 867 O O . THR A 1 108 ? -13.821 6.455 21.208 1.00 93.50 108 THR A O 1
ATOM 870 N N . TYR A 1 109 ? -13.501 7.308 23.262 1.00 89.94 109 TYR A N 1
ATOM 871 C CA . TYR A 1 109 ? -13.028 6.056 23.851 1.00 89.94 109 TYR A CA 1
ATOM 872 C C . TYR A 1 109 ? -13.930 4.852 23.565 1.00 89.94 109 TYR A C 1
ATOM 874 O O . TYR A 1 109 ? -13.432 3.757 23.349 1.00 89.94 109 TYR A O 1
ATOM 882 N N . GLN A 1 110 ? -15.253 5.014 23.597 1.00 89.56 110 GLN A N 1
ATOM 883 C CA . GLN A 1 110 ? -16.174 3.890 23.401 1.00 89.56 110 GLN A CA 1
ATOM 884 C C . GLN A 1 110 ? -16.283 3.491 21.928 1.00 89.56 110 GLN A C 1
ATOM 886 O O . GLN A 1 110 ? -16.416 2.312 21.613 1.00 89.56 110 GLN A O 1
ATOM 891 N N . GLU A 1 111 ? -16.179 4.463 21.030 1.00 91.69 111 GLU A N 1
ATOM 892 C CA . GLU A 1 111 ? -16.327 4.270 19.589 1.00 91.69 111 GLU A CA 1
ATOM 893 C C . GLU A 1 111 ? -15.131 3.534 18.990 1.00 91.69 111 GLU A C 1
ATOM 895 O O . GLU A 1 111 ? -15.308 2.609 18.199 1.00 91.69 111 GLU A O 1
ATOM 900 N N . SER A 1 112 ? -13.914 3.860 19.443 1.00 92.25 112 SER A N 1
ATOM 901 C CA . SER A 1 112 ? -12.691 3.176 18.998 1.00 92.25 112 SER A CA 1
ATOM 902 C C . SER A 1 112 ? -12.680 1.678 19.332 1.00 92.25 112 SER A C 1
ATOM 904 O O . SER A 1 112 ? -11.944 0.896 18.732 1.00 92.25 112 SER A O 1
ATOM 906 N N . ARG A 1 113 ? -13.516 1.249 20.283 1.00 91.38 113 ARG A N 1
ATOM 907 C CA . ARG A 1 113 ? -13.581 -0.125 20.794 1.00 91.38 113 ARG A CA 1
ATOM 908 C C . ARG A 1 113 ? -14.534 -1.024 20.031 1.00 91.38 113 ARG A C 1
ATOM 910 O O . ARG A 1 113 ? -14.409 -2.242 20.139 1.00 91.38 113 ARG A O 1
ATOM 917 N N . SER A 1 114 ? -15.446 -0.445 19.256 1.00 91.31 114 SER A N 1
ATOM 918 C CA . SER A 1 114 ? -16.380 -1.179 18.402 1.00 91.31 114 SER A CA 1
ATOM 919 C C . SER A 1 114 ? -15.944 -1.237 16.939 1.00 91.31 114 SER A C 1
ATOM 921 O O . SER A 1 114 ? -16.698 -1.732 16.108 1.00 91.31 114 SER A O 1
ATOM 923 N N . LEU A 1 115 ? -14.757 -0.734 16.603 1.00 95.31 115 LEU A N 1
ATOM 924 C CA . LEU A 1 115 ? -14.253 -0.744 15.235 1.00 95.31 115 LEU A CA 1
ATOM 925 C C . LEU A 1 115 ? -13.946 -2.169 14.746 1.00 95.31 115 LEU A C 1
ATOM 927 O O . LEU A 1 115 ? -13.591 -3.070 15.519 1.00 95.31 115 LEU A O 1
ATOM 931 N N . VAL A 1 116 ? -14.075 -2.360 13.433 1.00 95.44 116 VAL A N 1
ATOM 932 C CA . VAL A 1 116 ? -13.944 -3.660 12.763 1.00 95.44 116 VAL A CA 1
ATOM 933 C C . VAL A 1 116 ? -13.016 -3.570 11.556 1.00 95.44 116 VAL A C 1
ATOM 935 O O . VAL A 1 116 ? -13.035 -2.597 10.803 1.00 95.44 116 VAL A O 1
ATOM 938 N N . LEU A 1 117 ? -12.204 -4.601 11.336 1.00 96.38 117 LEU A N 1
ATOM 939 C CA . LEU A 1 117 ? -11.392 -4.728 10.130 1.00 96.38 117 LEU A CA 1
ATOM 940 C C . LEU A 1 117 ? -12.235 -5.357 9.019 1.00 96.38 117 LEU A C 1
ATOM 942 O O . LEU A 1 117 ? -12.660 -6.512 9.128 1.00 96.38 117 LEU A O 1
ATOM 946 N N . LEU A 1 118 ? -12.438 -4.620 7.929 1.00 94.00 118 LEU A N 1
ATOM 947 C CA . LEU A 1 118 ? -13.216 -5.076 6.783 1.00 94.00 118 LEU A CA 1
ATOM 948 C C . LEU A 1 118 ? -12.330 -5.399 5.584 1.00 94.00 118 LEU A C 1
ATOM 950 O O . LEU A 1 118 ? -11.317 -4.751 5.324 1.00 94.00 118 LEU A O 1
ATOM 954 N N . LYS A 1 119 ? -12.789 -6.377 4.805 1.00 93.25 119 LYS A N 1
ATOM 955 C CA . LYS A 1 119 ? -12.379 -6.634 3.428 1.00 93.25 119 LYS A CA 1
ATOM 956 C C . LYS A 1 119 ? -13.545 -6.320 2.505 1.00 93.25 119 LYS A C 1
ATOM 958 O O . LYS A 1 119 ? -14.588 -6.972 2.574 1.00 93.25 119 LYS A O 1
ATOM 963 N N . VAL A 1 120 ? -13.354 -5.385 1.582 1.00 87.75 120 VAL A N 1
ATOM 964 C CA . VAL A 1 120 ? -14.346 -5.064 0.553 1.00 87.75 120 VAL A CA 1
ATOM 965 C C . VAL A 1 120 ? -13.863 -5.556 -0.802 1.00 87.75 120 VAL A C 1
ATOM 967 O O . VAL A 1 120 ? -12.766 -5.232 -1.246 1.00 87.75 120 VAL A O 1
ATOM 970 N N . ILE A 1 121 ? -14.695 -6.362 -1.458 1.00 85.44 121 ILE A N 1
ATOM 971 C CA . ILE A 1 121 ? -14.443 -6.954 -2.771 1.00 85.44 121 ILE A CA 1
ATOM 972 C C . ILE A 1 121 ? -15.428 -6.341 -3.758 1.00 85.44 121 ILE A C 1
ATOM 974 O O . ILE A 1 121 ? -16.644 -6.452 -3.581 1.00 85.44 121 ILE A O 1
ATOM 978 N N . ARG A 1 122 ? -14.910 -5.723 -4.816 1.00 81.88 122 ARG A N 1
ATOM 979 C CA . ARG A 1 122 ? -15.705 -5.060 -5.852 1.00 81.88 122 ARG A CA 1
ATOM 980 C C . ARG A 1 122 ? -15.379 -5.680 -7.202 1.00 81.88 122 ARG A C 1
ATOM 982 O O . ARG A 1 122 ? -14.218 -5.714 -7.603 1.00 81.88 122 ARG A O 1
ATOM 989 N N . TYR A 1 123 ? -16.385 -6.229 -7.874 1.00 76.56 123 TYR A N 1
ATOM 990 C CA . TYR A 1 123 ? -16.199 -7.001 -9.104 1.00 76.56 123 TYR A CA 1
ATOM 991 C C . TYR A 1 123 ? -17.305 -6.724 -10.114 1.00 76.56 123 TYR A C 1
ATOM 993 O O . TYR A 1 123 ? -18.447 -6.437 -9.751 1.00 76.56 123 TYR A O 1
ATOM 1001 N N . VAL A 1 124 ? -16.969 -6.855 -11.395 1.00 73.69 124 VAL A N 1
ATOM 1002 C CA . VAL A 1 124 ? -17.960 -6.795 -12.467 1.00 73.69 124 VAL A CA 1
ATOM 1003 C C . VAL A 1 124 ? -18.609 -8.165 -12.625 1.00 73.69 124 VAL A C 1
ATOM 1005 O O . VAL A 1 124 ? -17.930 -9.187 -12.757 1.00 73.69 124 VAL A O 1
ATOM 1008 N N . ASP A 1 125 ? -19.938 -8.191 -12.622 1.00 66.44 125 ASP A N 1
ATOM 1009 C CA . ASP A 1 125 ? -20.700 -9.409 -12.880 1.00 66.44 125 ASP A CA 1
ATOM 1010 C C . ASP A 1 125 ? -21.038 -9.511 -14.372 1.00 66.44 125 ASP A C 1
ATOM 1012 O O . ASP A 1 125 ? -22.116 -9.116 -14.818 1.00 66.44 125 ASP A O 1
ATOM 1016 N N . LEU A 1 126 ? -20.063 -9.984 -15.154 1.00 61.88 126 LEU A N 1
ATOM 1017 C CA . LEU A 1 126 ? -20.245 -10.292 -16.572 1.00 61.88 126 LEU A CA 1
ATOM 1018 C C . LEU A 1 126 ? -20.801 -11.711 -16.732 1.00 61.88 126 LEU A C 1
ATOM 1020 O O . LEU A 1 126 ? -20.259 -12.674 -16.192 1.00 61.88 126 LEU A O 1
ATOM 1024 N N . GLY A 1 127 ? -21.862 -11.835 -17.516 1.00 58.88 127 GLY A N 1
ATOM 1025 C CA . GLY A 1 127 ? -22.509 -13.074 -17.918 1.00 58.88 127 GLY A CA 1
ATOM 1026 C C . GLY A 1 127 ? -22.991 -13.003 -19.370 1.00 58.88 127 GLY A C 1
ATOM 1027 O O . GLY A 1 127 ? -22.936 -11.961 -20.027 1.00 58.88 127 GLY A O 1
ATOM 1028 N N . LEU A 1 128 ? -23.502 -14.125 -19.882 1.00 56.84 128 LEU A N 1
ATOM 1029 C CA . LEU A 1 128 ? -23.939 -14.260 -21.282 1.00 56.84 128 LEU A CA 1
ATOM 1030 C C . LEU A 1 128 ? -25.003 -13.232 -21.706 1.00 56.84 128 LEU A C 1
ATOM 1032 O O . LEU A 1 128 ? -25.116 -12.924 -22.887 1.00 56.84 128 LEU A O 1
ATOM 1036 N N . ASN A 1 129 ? -25.750 -12.669 -20.756 1.00 56.28 129 ASN A N 1
ATOM 1037 C CA . ASN A 1 129 ? -26.842 -11.736 -21.036 1.00 56.28 129 ASN A CA 1
ATOM 1038 C C . ASN A 1 129 ? -26.425 -10.256 -20.991 1.00 56.28 129 ASN A C 1
ATOM 1040 O O . ASN A 1 129 ? -27.214 -9.400 -21.376 1.00 56.28 129 ASN A O 1
ATOM 1044 N N . ASN A 1 130 ? -25.221 -9.928 -20.511 1.00 58.59 130 ASN A N 1
ATOM 1045 C CA . ASN A 1 130 ? -24.775 -8.539 -20.338 1.00 58.59 130 ASN A CA 1
ATOM 1046 C C . ASN A 1 130 ? -23.330 -8.283 -20.803 1.00 58.59 130 ASN A C 1
ATOM 1048 O O . ASN A 1 130 ? -22.857 -7.158 -20.692 1.00 58.59 130 ASN A O 1
ATOM 1052 N N . TYR A 1 131 ? -22.647 -9.269 -21.395 1.00 55.69 131 TYR A N 1
ATOM 1053 C CA . TYR A 1 131 ? -21.281 -9.107 -21.919 1.00 55.69 131 TYR A CA 1
ATOM 1054 C C . TYR A 1 131 ? -21.140 -8.089 -23.069 1.00 55.69 131 TYR A C 1
ATOM 1056 O O . TYR A 1 131 ? -20.035 -7.631 -23.337 1.00 55.69 131 TYR A O 1
ATOM 1064 N N . ARG A 1 132 ? -22.239 -7.738 -23.759 1.00 54.59 132 ARG A N 1
ATOM 1065 C CA . ARG A 1 132 ? -22.300 -6.678 -24.793 1.00 54.59 132 ARG A CA 1
ATOM 1066 C C . ARG A 1 132 ? -23.012 -5.408 -24.319 1.00 54.59 132 ARG A C 1
ATOM 1068 O O . ARG A 1 132 ? -23.274 -4.519 -25.123 1.00 54.59 132 ARG A O 1
ATOM 1075 N N . SER A 1 133 ? -23.387 -5.354 -23.043 1.00 56.22 133 SER A N 1
ATOM 1076 C CA . SER A 1 133 ? -24.075 -4.206 -22.463 1.00 56.22 133 SER A CA 1
ATOM 1077 C C . SER A 1 133 ? -23.124 -3.016 -22.361 1.00 56.22 133 SER A C 1
ATOM 1079 O O . SER A 1 133 ? -21.972 -3.175 -21.964 1.00 56.22 133 SER A O 1
ATOM 1081 N N . THR A 1 134 ? -23.621 -1.816 -22.657 1.00 55.97 134 THR A N 1
ATOM 1082 C CA . THR A 1 134 ? -22.936 -0.558 -22.323 1.00 55.97 134 THR A CA 1
ATOM 1083 C C . THR A 1 134 ? -23.070 -0.207 -20.838 1.00 55.97 134 THR A C 1
ATOM 1085 O O . THR A 1 134 ? -22.318 0.619 -20.332 1.00 55.97 134 THR A O 1
ATOM 1088 N N . GLU A 1 135 ? -24.011 -0.836 -20.125 1.00 56.72 135 GLU A N 1
ATOM 1089 C CA . GLU A 1 135 ? -24.156 -0.725 -18.674 1.00 56.72 135 GLU A CA 1
ATOM 1090 C C . GLU A 1 135 ? -23.353 -1.819 -17.969 1.00 56.72 135 GLU A C 1
ATOM 1092 O O . GLU A 1 135 ? -23.682 -3.009 -18.056 1.00 56.72 135 GLU A O 1
ATOM 1097 N N . VAL A 1 136 ? -22.321 -1.404 -17.235 1.00 60.66 136 VAL A N 1
ATOM 1098 C CA . VAL A 1 136 ? -21.501 -2.271 -16.386 1.00 60.66 136 VAL A CA 1
ATOM 1099 C C . VAL A 1 136 ? -22.033 -2.199 -14.958 1.00 60.66 136 VAL A C 1
ATOM 1101 O O . VAL A 1 136 ? -22.019 -1.143 -14.333 1.00 60.66 136 VAL A O 1
ATOM 1104 N N . ARG A 1 137 ? -22.521 -3.329 -14.430 1.00 66.62 137 ARG A N 1
ATOM 1105 C CA . ARG A 1 137 ? -22.979 -3.423 -13.036 1.00 66.62 137 ARG A CA 1
ATOM 1106 C C . ARG A 1 137 ? -21.863 -3.949 -12.151 1.00 66.62 137 ARG A C 1
ATOM 1108 O O . ARG A 1 137 ? -21.424 -5.091 -12.311 1.00 66.62 137 ARG A O 1
ATOM 1115 N N . VAL A 1 138 ? -21.463 -3.138 -11.181 1.00 73.38 138 VAL A N 1
ATOM 1116 C CA . VAL A 1 138 ? -20.468 -3.531 -10.185 1.00 73.38 138 VAL A CA 1
ATOM 1117 C C . VAL A 1 138 ? -21.173 -4.085 -8.965 1.00 73.38 138 VAL A C 1
ATOM 1119 O O . VAL A 1 138 ? -22.122 -3.512 -8.431 1.00 73.38 138 VAL A O 1
ATOM 1122 N N . ARG A 1 139 ? -20.711 -5.252 -8.533 1.00 77.81 139 ARG A N 1
ATOM 1123 C CA . ARG A 1 139 ? -21.148 -5.901 -7.309 1.00 77.81 139 ARG A CA 1
ATOM 1124 C C . ARG A 1 139 ? -20.121 -5.639 -6.222 1.00 77.81 139 ARG A C 1
ATOM 1126 O O . ARG A 1 139 ? -18.917 -5.721 -6.458 1.00 77.81 139 ARG A O 1
ATOM 1133 N N . LYS A 1 140 ? -20.616 -5.374 -5.017 1.00 82.50 140 LYS A N 1
ATOM 1134 C CA . LYS A 1 140 ? -19.821 -5.187 -3.805 1.00 82.50 140 LYS A CA 1
ATOM 1135 C C . LYS A 1 140 ? -20.137 -6.314 -2.828 1.00 82.50 140 LYS A C 1
ATOM 1137 O O . LYS A 1 140 ? -21.305 -6.604 -2.580 1.00 82.50 140 LYS A O 1
ATOM 1142 N N . LYS A 1 141 ? -19.101 -6.937 -2.276 1.00 85.75 141 LYS A N 1
ATOM 1143 C CA . LYS A 1 141 ? -19.186 -7.892 -1.169 1.00 85.75 141 LYS A CA 1
ATOM 1144 C C . LYS A 1 141 ? -18.299 -7.386 -0.037 1.00 85.75 141 LYS A C 1
ATOM 1146 O O . LYS A 1 141 ? -17.108 -7.183 -0.248 1.00 85.75 141 LYS A O 1
ATOM 1151 N N . ILE A 1 142 ? -18.890 -7.179 1.134 1.00 87.56 142 ILE A N 1
ATOM 1152 C CA . ILE A 1 142 ? -18.190 -6.764 2.353 1.00 87.56 142 ILE A CA 1
ATOM 1153 C C . ILE A 1 142 ? -18.039 -7.999 3.238 1.00 87.56 142 ILE A C 1
ATOM 1155 O O . ILE A 1 142 ? -18.978 -8.786 3.366 1.00 87.56 142 ILE A O 1
ATOM 1159 N N . VAL A 1 143 ? -16.848 -8.195 3.791 1.00 90.62 143 VAL A N 1
ATOM 1160 C CA . VAL A 1 143 ? -16.522 -9.294 4.700 1.00 90.62 143 VAL A CA 1
ATOM 1161 C C . VAL A 1 143 ? -15.843 -8.700 5.924 1.00 90.62 143 VAL A C 1
ATOM 1163 O O . VAL A 1 143 ? -14.820 -8.034 5.792 1.00 90.62 143 VAL A O 1
ATOM 1166 N N . GLU A 1 144 ? -16.395 -8.951 7.105 1.00 93.56 144 GLU A N 1
ATOM 1167 C CA . GLU A 1 144 ? -15.722 -8.643 8.364 1.00 93.56 144 GLU A CA 1
ATOM 1168 C C . GLU A 1 144 ? -14.657 -9.705 8.649 1.00 93.56 144 GLU A C 1
ATOM 1170 O O . GLU A 1 144 ? -14.925 -10.903 8.560 1.00 93.56 144 GLU A O 1
ATOM 1175 N N . LEU A 1 145 ? -13.432 -9.264 8.936 1.00 93.94 145 LEU A N 1
ATOM 1176 C CA . LEU A 1 145 ? -12.303 -10.150 9.223 1.00 93.94 145 LEU A CA 1
ATOM 1177 C C . LEU A 1 145 ? -12.030 -10.276 10.718 1.00 93.94 145 LEU A C 1
ATOM 1179 O O . LEU A 1 145 ? -11.589 -11.328 11.174 1.00 93.94 145 LEU A O 1
ATOM 1183 N N . CYS A 1 146 ? -12.213 -9.184 11.458 1.00 92.38 146 CYS A N 1
ATOM 1184 C CA . CYS A 1 146 ? -11.883 -9.101 12.872 1.00 92.38 146 CYS A CA 1
ATOM 1185 C C . CYS A 1 146 ? -12.652 -7.949 13.522 1.00 92.38 146 CYS A C 1
ATOM 1187 O O . CYS A 1 146 ? -12.724 -6.862 12.946 1.00 92.38 146 CYS A O 1
ATOM 1189 N N . SER A 1 147 ? -13.179 -8.177 14.722 1.00 93.25 147 SER A N 1
ATOM 1190 C CA . SER A 1 147 ? -13.871 -7.169 15.529 1.00 93.25 147 SER A CA 1
ATOM 1191 C C . SER A 1 147 ? -12.984 -6.669 16.675 1.00 93.25 147 SER A C 1
ATOM 1193 O O . SER A 1 147 ? -12.008 -7.324 17.046 1.00 93.25 147 SER A O 1
ATOM 1195 N N . ASN A 1 148 ? -13.355 -5.535 17.275 1.00 94.19 148 ASN A N 1
ATOM 1196 C CA . ASN A 1 148 ? -12.642 -4.897 18.389 1.00 94.19 148 ASN A CA 1
ATOM 1197 C C . ASN A 1 148 ? -11.186 -4.532 18.041 1.00 94.19 148 ASN A C 1
ATOM 1199 O O . ASN A 1 148 ? -10.256 -4.799 18.811 1.00 94.19 148 ASN A O 1
ATOM 1203 N N . VAL A 1 149 ? -10.988 -3.948 16.860 1.00 95.94 149 VAL A N 1
ATOM 1204 C CA . VAL A 1 149 ? -9.675 -3.538 16.348 1.00 95.94 149 VAL A CA 1
ATOM 1205 C C . VAL A 1 149 ? -9.491 -2.042 16.566 1.00 95.94 149 VAL A C 1
ATOM 1207 O O . VAL A 1 149 ? -10.274 -1.273 16.043 1.00 95.94 149 VAL A O 1
ATOM 1210 N N . THR A 1 150 ? -8.456 -1.605 17.278 1.00 95.31 150 THR A N 1
ATOM 1211 C CA . THR A 1 150 ? -8.194 -0.164 17.476 1.00 95.31 150 THR A CA 1
ATOM 1212 C C . THR A 1 150 ? -7.173 0.390 16.496 1.00 95.31 150 THR A C 1
ATOM 1214 O O . THR A 1 150 ? -7.165 1.577 16.225 1.00 95.31 150 THR A O 1
ATOM 1217 N N . ASP A 1 151 ? -6.278 -0.445 15.973 1.00 96.31 151 ASP A N 1
ATOM 1218 C CA . ASP A 1 151 ? -5.251 0.020 15.046 1.00 96.31 151 ASP A CA 1
ATOM 1219 C C . ASP A 1 151 ? -5.089 -0.964 13.903 1.00 96.31 151 ASP A C 1
ATOM 1221 O O . ASP A 1 151 ? -4.984 -2.177 14.114 1.00 96.31 151 ASP A O 1
ATOM 1225 N N . PHE A 1 152 ? -4.995 -0.421 12.698 1.00 97.69 152 PHE A N 1
ATOM 1226 C CA . PHE A 1 152 ? -4.593 -1.137 11.507 1.00 97.69 152 PHE A CA 1
ATOM 1227 C C . PHE A 1 152 ? -3.488 -0.346 10.814 1.00 97.69 152 PHE A C 1
ATOM 1229 O O . PHE A 1 152 ? -3.715 0.754 10.318 1.00 97.69 152 PHE A O 1
ATOM 1236 N N . ARG A 1 153 ? -2.280 -0.915 10.819 1.00 97.56 153 ARG A N 1
ATOM 1237 C CA . ARG A 1 153 ? -1.082 -0.307 10.244 1.00 97.56 153 ARG A CA 1
ATOM 1238 C C . ARG A 1 153 ? -0.480 -1.208 9.182 1.00 97.56 153 ARG A C 1
ATOM 1240 O O . ARG A 1 153 ? -0.331 -2.416 9.397 1.00 97.56 153 ARG A O 1
ATOM 1247 N N . ILE A 1 154 ? -0.076 -0.615 8.068 1.00 97.12 154 ILE A N 1
ATOM 1248 C CA . ILE A 1 154 ? 0.583 -1.307 6.968 1.00 97.12 154 ILE A CA 1
ATOM 1249 C C . ILE A 1 154 ? 1.857 -0.556 6.610 1.00 97.12 154 ILE A C 1
ATOM 1251 O O . ILE A 1 154 ? 1.854 0.631 6.308 1.00 97.12 154 ILE A O 1
ATOM 1255 N N . GLU A 1 155 ? 2.960 -1.287 6.588 1.00 96.19 155 GLU A N 1
ATOM 1256 C CA . GLU A 1 155 ? 4.258 -0.782 6.164 1.00 96.19 155 GLU A CA 1
ATOM 1257 C C . GLU A 1 155 ? 4.773 -1.641 5.017 1.00 96.19 155 GLU A C 1
ATOM 1259 O O . GLU A 1 155 ? 4.499 -2.842 4.948 1.00 96.19 155 GLU A O 1
ATOM 1264 N N . TYR A 1 156 ? 5.550 -1.046 4.125 1.00 92.25 156 TYR A N 1
ATOM 1265 C CA . TYR A 1 156 ? 6.196 -1.748 3.022 1.00 92.25 156 TYR A CA 1
ATOM 1266 C C . TYR A 1 156 ? 7.702 -1.721 3.202 1.00 92.25 156 TYR A C 1
ATOM 1268 O O . TYR A 1 156 ? 8.271 -0.777 3.748 1.00 92.25 156 TYR A O 1
ATOM 1276 N N . TYR A 1 157 ? 8.352 -2.792 2.764 1.00 89.06 157 TYR A N 1
ATOM 1277 C CA . TYR A 1 157 ? 9.799 -2.848 2.739 1.00 89.06 157 TYR A CA 1
ATOM 1278 C C . TYR A 1 157 ? 10.315 -2.068 1.536 1.00 89.06 157 TYR A C 1
ATOM 1280 O O . TYR A 1 157 ? 9.977 -2.384 0.396 1.00 89.06 157 TYR A O 1
ATOM 1288 N N . TYR A 1 158 ? 11.156 -1.081 1.797 1.00 85.12 158 TYR A N 1
ATOM 1289 C CA . TYR A 1 158 ? 11.826 -0.290 0.778 1.00 85.12 158 TYR A CA 1
ATOM 1290 C C . TYR A 1 158 ? 13.327 -0.395 0.996 1.00 85.12 158 TYR A C 1
ATOM 1292 O O . TYR A 1 158 ? 13.815 -0.300 2.124 1.00 85.12 158 TYR A O 1
ATOM 1300 N N . ASP A 1 159 ? 14.047 -0.586 -0.099 1.00 79.56 159 ASP A N 1
ATOM 1301 C CA . ASP A 1 159 ? 15.495 -0.695 -0.112 1.00 79.56 159 ASP A CA 1
ATOM 1302 C C . ASP A 1 159 ? 16.018 -0.063 -1.397 1.00 79.56 159 ASP A C 1
ATOM 1304 O O . ASP A 1 159 ? 15.600 -0.441 -2.495 1.00 79.56 159 ASP A O 1
ATOM 1308 N N . ASN A 1 160 ? 16.894 0.928 -1.247 1.00 78.06 160 ASN A N 1
ATOM 1309 C CA . ASN A 1 160 ? 17.551 1.579 -2.367 1.00 78.06 160 ASN A CA 1
ATOM 1310 C C . ASN A 1 160 ? 18.986 1.064 -2.453 1.00 78.06 160 ASN A C 1
ATOM 1312 O O . ASN A 1 160 ? 19.891 1.605 -1.826 1.00 78.06 160 ASN A O 1
ATOM 1316 N N . GLN A 1 161 ? 19.191 0.058 -3.300 1.00 72.62 161 GLN A N 1
ATOM 1317 C CA . GLN A 1 161 ? 20.490 -0.590 -3.515 1.00 72.62 161 GLN A CA 1
ATOM 1318 C C . GLN A 1 161 ? 21.614 0.344 -4.018 1.00 72.62 161 GLN A C 1
ATOM 1320 O O . GLN A 1 161 ? 22.766 -0.077 -4.100 1.00 72.62 161 GLN A O 1
ATOM 1325 N N . PHE A 1 162 ? 21.300 1.588 -4.400 1.00 70.75 162 PHE A N 1
ATOM 1326 C CA . PHE A 1 162 ? 22.267 2.578 -4.890 1.00 70.75 162 PHE A CA 1
ATOM 1327 C C . PHE A 1 162 ? 22.610 3.667 -3.871 1.00 70.75 162 PHE A C 1
ATOM 1329 O O . PHE A 1 162 ? 23.307 4.624 -4.225 1.00 70.75 162 PHE A O 1
ATOM 1336 N N . ASP A 1 163 ? 22.112 3.542 -2.646 1.00 70.38 163 ASP A N 1
ATOM 1337 C CA . ASP A 1 163 ? 22.350 4.459 -1.539 1.00 70.38 163 ASP A CA 1
ATOM 1338 C C . ASP A 1 163 ? 22.986 3.721 -0.350 1.00 70.38 163 ASP A C 1
ATOM 1340 O O . ASP A 1 163 ? 22.936 2.495 -0.268 1.00 70.38 163 ASP A O 1
ATOM 1344 N N . ASP A 1 164 ? 23.622 4.455 0.561 1.00 72.94 164 ASP A N 1
ATOM 1345 C CA . ASP A 1 164 ? 24.293 3.891 1.742 1.00 72.94 164 ASP A CA 1
ATOM 1346 C C . ASP A 1 164 ? 23.344 3.660 2.933 1.00 72.94 164 ASP A C 1
ATOM 1348 O O . ASP A 1 164 ? 23.736 3.087 3.956 1.00 72.94 164 ASP A O 1
ATOM 1352 N N . ARG A 1 165 ? 22.080 4.072 2.798 1.00 78.19 165 ARG A N 1
ATOM 1353 C CA . ARG A 1 165 ? 21.048 3.944 3.829 1.00 78.19 165 ARG A CA 1
ATOM 1354 C C . ARG A 1 165 ? 20.464 2.530 3.853 1.00 78.19 165 ARG A C 1
ATOM 1356 O O . ARG A 1 165 ? 20.087 2.010 2.804 1.00 78.19 165 ARG A O 1
ATOM 1363 N N . PRO A 1 166 ? 20.327 1.906 5.037 1.00 75.38 166 PRO A N 1
ATOM 1364 C CA . PRO A 1 166 ? 19.791 0.555 5.137 1.00 75.38 166 PRO A CA 1
ATOM 1365 C C . PRO A 1 166 ? 18.308 0.503 4.745 1.00 75.38 166 PRO A C 1
ATOM 1367 O O . PRO A 1 166 ? 17.503 1.305 5.222 1.00 75.38 166 PRO A O 1
ATOM 1370 N N . GLY A 1 167 ? 17.938 -0.489 3.932 1.00 82.06 167 GLY A N 1
ATOM 1371 C CA . GLY A 1 167 ? 16.542 -0.801 3.641 1.00 82.06 167 GLY A CA 1
ATOM 1372 C C . GLY A 1 167 ? 15.760 -1.265 4.875 1.00 82.06 167 GLY A C 1
ATOM 1373 O O . GLY A 1 167 ? 16.302 -1.885 5.797 1.00 82.06 167 GLY A O 1
ATOM 1374 N N . GLY A 1 168 ? 14.454 -1.000 4.894 1.00 89.31 168 GLY A N 1
ATOM 1375 C CA . GLY A 1 168 ? 13.604 -1.272 6.051 1.00 89.31 168 GLY A CA 1
ATOM 1376 C C . GLY A 1 168 ? 12.109 -1.157 5.769 1.00 89.31 168 GLY A C 1
ATOM 1377 O O . GLY A 1 168 ? 11.686 -0.743 4.692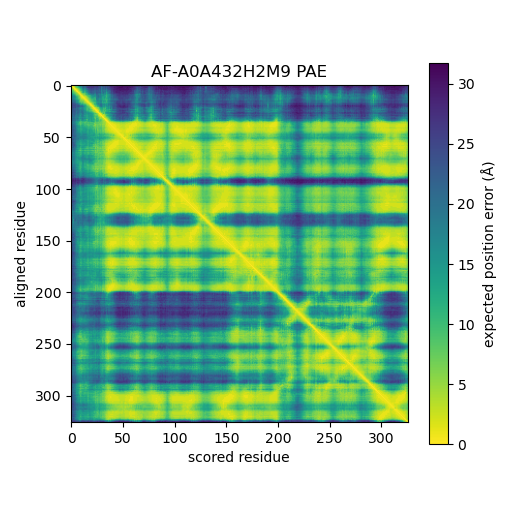 1.00 89.31 168 GLY A O 1
ATOM 1378 N N . PHE A 1 169 ? 11.300 -1.541 6.761 1.00 93.06 169 PHE A N 1
ATOM 1379 C CA . PHE A 1 169 ? 9.859 -1.286 6.739 1.00 93.06 169 PHE A CA 1
ATOM 1380 C C . PHE A 1 169 ? 9.592 0.192 6.996 1.00 93.06 169 PHE A C 1
ATOM 1382 O O . PHE A 1 169 ? 10.064 0.734 7.996 1.00 93.06 169 PHE A O 1
ATOM 1389 N N . MET A 1 170 ? 8.808 0.809 6.120 1.00 90.88 170 MET A N 1
ATOM 1390 C CA . MET A 1 170 ? 8.441 2.215 6.215 1.00 90.88 170 MET A CA 1
ATOM 1391 C C . MET A 1 170 ? 6.985 2.456 5.823 1.00 90.88 170 MET A C 1
ATOM 1393 O O . MET A 1 170 ? 6.341 1.621 5.181 1.00 90.88 170 MET A O 1
ATOM 1397 N N . SER A 1 171 ? 6.482 3.609 6.246 1.00 91.94 171 SER A N 1
ATOM 1398 C CA . SER A 1 171 ? 5.215 4.198 5.827 1.00 91.94 171 SER A CA 1
ATOM 1399 C C . SER A 1 171 ? 5.461 5.288 4.771 1.00 91.94 171 SER A C 1
ATOM 1401 O O . SER A 1 171 ? 6.589 5.785 4.661 1.00 91.94 171 SER A O 1
ATOM 1403 N N . PRO A 1 172 ? 4.425 5.711 4.028 1.00 89.75 172 PRO A N 1
ATOM 1404 C CA . PRO A 1 172 ? 4.505 6.868 3.135 1.00 89.75 172 PRO A CA 1
ATOM 1405 C C . PRO A 1 172 ? 5.121 8.125 3.784 1.00 89.75 172 PRO A C 1
ATOM 1407 O O . PRO A 1 172 ? 5.959 8.779 3.170 1.00 89.75 172 PRO A O 1
ATOM 1410 N N . SER A 1 173 ? 4.782 8.437 5.037 1.00 90.19 173 SER A N 1
ATOM 1411 C CA . SER A 1 173 ? 5.326 9.564 5.810 1.00 90.19 173 SER A CA 1
ATOM 1412 C C . SER A 1 173 ? 6.827 9.444 6.077 1.00 90.19 173 SER A C 1
ATOM 1414 O O . SER A 1 173 ? 7.557 10.436 6.031 1.00 90.19 173 SER A O 1
ATOM 1416 N N . VAL A 1 174 ? 7.320 8.227 6.307 1.00 89.50 174 VAL A N 1
ATOM 1417 C CA . VAL A 1 174 ? 8.756 7.967 6.451 1.00 89.50 174 VAL A CA 1
ATOM 1418 C C . VAL A 1 174 ? 9.458 8.094 5.099 1.00 89.50 174 VAL A C 1
ATOM 1420 O O . VAL A 1 174 ? 10.529 8.691 5.036 1.00 89.50 174 VAL A O 1
ATOM 1423 N N . GLU A 1 175 ? 8.853 7.594 4.015 1.00 84.38 175 GLU A N 1
ATOM 1424 C CA . GLU A 1 175 ? 9.432 7.657 2.665 1.00 84.38 175 GLU A CA 1
ATOM 1425 C C . GLU A 1 175 ? 9.650 9.107 2.185 1.00 84.38 175 GLU A C 1
ATOM 1427 O O . GLU A 1 175 ? 10.662 9.392 1.541 1.00 84.38 175 GLU A O 1
ATOM 1432 N N . ILE A 1 176 ? 8.751 10.035 2.531 1.00 81.25 176 ILE A N 1
ATOM 1433 C CA . ILE A 1 176 ? 8.891 11.458 2.165 1.00 81.25 176 ILE A CA 1
ATOM 1434 C C . ILE A 1 176 ? 9.873 12.235 3.035 1.00 81.25 176 ILE A C 1
ATOM 1436 O O . ILE A 1 176 ? 10.196 13.371 2.697 1.00 81.25 176 ILE A O 1
ATOM 1440 N N . THR A 1 177 ? 10.332 11.658 4.146 1.00 84.50 177 THR A N 1
ATOM 1441 C CA . THR A 1 177 ? 11.243 12.326 5.078 1.00 84.50 177 THR A CA 1
ATOM 1442 C C . THR A 1 177 ? 12.685 12.149 4.586 1.00 84.50 177 THR A C 1
ATOM 1444 O O . THR A 1 177 ? 13.249 11.055 4.730 1.00 84.50 177 THR A O 1
ATOM 1447 N N . PRO A 1 178 ? 13.323 13.182 3.994 1.00 75.81 178 PRO A N 1
ATOM 1448 C CA . PRO A 1 178 ? 14.586 13.020 3.269 1.00 75.81 178 PRO A CA 1
ATOM 1449 C C . PRO A 1 178 ? 15.767 12.609 4.150 1.00 75.81 178 PRO A C 1
ATOM 1451 O O . PRO A 1 178 ? 16.771 12.113 3.636 1.00 75.81 178 PRO A O 1
ATOM 1454 N N . GLU A 1 179 ? 15.674 12.819 5.462 1.00 80.44 179 GLU A N 1
ATOM 1455 C CA . GLU A 1 179 ? 16.657 12.389 6.456 1.00 80.44 179 GLU A CA 1
ATOM 1456 C C . GLU A 1 179 ? 16.608 10.875 6.694 1.00 80.44 179 GLU A C 1
ATOM 1458 O O . GLU A 1 179 ? 17.620 10.280 7.058 1.00 80.44 179 GLU A O 1
ATOM 1463 N N . LEU A 1 180 ? 15.450 10.246 6.469 1.00 78.75 180 LEU A N 1
ATOM 1464 C CA . LEU A 1 180 ? 15.225 8.825 6.729 1.00 78.75 180 LEU A CA 1
ATOM 1465 C C . LEU A 1 180 ? 15.428 7.980 5.470 1.00 78.75 180 LEU A C 1
ATOM 1467 O O . LEU A 1 180 ? 16.012 6.901 5.543 1.00 78.75 180 LEU A O 1
ATOM 1471 N N . VAL A 1 181 ? 14.980 8.464 4.305 1.00 77.94 181 VAL A N 1
ATOM 1472 C CA . VAL A 1 181 ? 14.945 7.676 3.062 1.00 77.94 181 VAL A CA 1
ATOM 1473 C C . VAL A 1 181 ? 15.248 8.551 1.847 1.00 77.94 181 VAL A C 1
ATOM 1475 O O . VAL A 1 181 ? 14.799 9.690 1.748 1.00 77.94 181 VAL A O 1
ATOM 1478 N N . ILE A 1 182 ? 16.013 8.018 0.890 1.00 74.69 182 ILE A N 1
ATOM 1479 C CA . ILE A 1 182 ? 16.115 8.604 -0.449 1.00 74.69 182 ILE A CA 1
ATOM 1480 C C . ILE A 1 182 ? 15.033 7.978 -1.332 1.00 74.69 182 ILE A C 1
ATOM 1482 O O . ILE A 1 182 ? 15.230 6.897 -1.885 1.00 74.69 182 ILE A O 1
ATOM 1486 N N . SER A 1 183 ? 13.895 8.665 -1.444 1.00 74.25 183 SER A N 1
ATOM 1487 C CA . SER A 1 183 ? 12.729 8.214 -2.215 1.00 74.25 183 SER A CA 1
ATOM 1488 C C . SER A 1 183 ? 12.736 8.684 -3.677 1.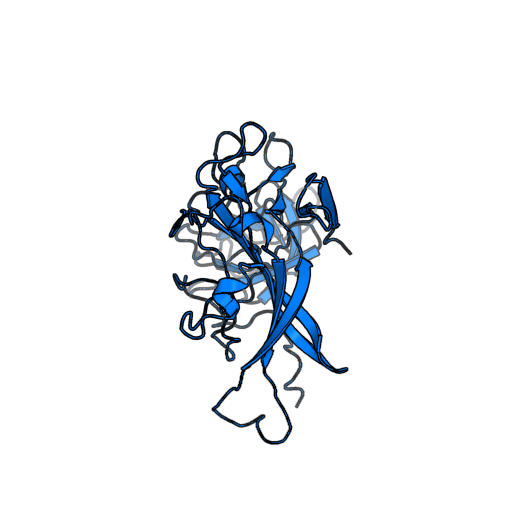00 74.25 183 SER A C 1
ATOM 1490 O O . SER A 1 183 ? 13.255 9.761 -4.004 1.00 74.25 183 SER A O 1
ATOM 1492 N N . GLU A 1 184 ? 12.133 7.863 -4.547 1.00 70.12 184 GLU A N 1
ATOM 1493 C CA . GLU A 1 184 ? 11.759 8.186 -5.933 1.00 70.12 184 GLU A CA 1
ATOM 1494 C C . GLU A 1 184 ? 10.541 9.128 -6.030 1.00 70.12 184 GLU A C 1
ATOM 1496 O O . GLU A 1 184 ? 10.337 9.755 -7.066 1.00 70.12 184 GLU A O 1
ATOM 1501 N N . ASP A 1 185 ? 9.766 9.253 -4.953 1.00 70.69 185 ASP A N 1
ATOM 1502 C CA . ASP A 1 185 ? 8.435 9.865 -4.882 1.00 70.69 185 ASP A CA 1
ATOM 1503 C C . ASP A 1 185 ? 8.400 10.972 -3.812 1.00 70.69 185 ASP A C 1
ATOM 1505 O O . ASP A 1 185 ? 7.588 10.995 -2.888 1.00 70.69 185 ASP A O 1
ATOM 1509 N N . ARG A 1 186 ? 9.365 11.894 -3.909 1.00 64.88 186 ARG A N 1
ATOM 1510 C CA . ARG A 1 186 ? 9.593 12.962 -2.914 1.00 64.88 186 ARG A CA 1
ATOM 1511 C C . ARG A 1 186 ? 8.462 13.988 -2.829 1.00 64.88 186 ARG A C 1
ATOM 1513 O O . ARG A 1 186 ? 8.414 14.756 -1.876 1.00 64.88 186 ARG A O 1
ATOM 1520 N N . ASP A 1 187 ? 7.588 14.014 -3.832 1.00 64.50 187 ASP A N 1
ATOM 1521 C CA . ASP A 1 187 ? 6.478 14.960 -3.949 1.00 64.50 187 ASP A CA 1
ATOM 1522 C C . ASP A 1 187 ? 5.137 14.366 -3.487 1.00 64.50 187 ASP A C 1
ATOM 1524 O O . ASP A 1 187 ? 4.084 14.957 -3.742 1.00 64.50 187 ASP A O 1
ATOM 1528 N N . LEU A 1 188 ? 5.148 13.223 -2.792 1.00 72.81 188 LEU A N 1
ATOM 1529 C C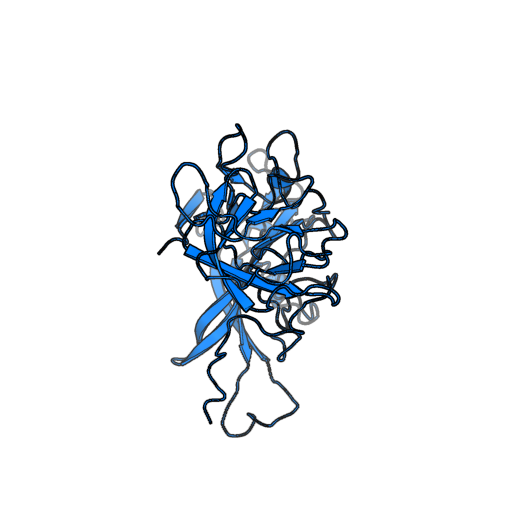A . LEU A 1 188 ? 3.975 12.706 -2.087 1.00 72.81 188 LEU A CA 1
ATOM 1530 C C . LEU A 1 188 ? 3.463 13.766 -1.106 1.00 72.81 188 LEU A C 1
ATOM 1532 O O . LEU A 1 188 ? 4.101 14.098 -0.107 1.00 72.81 188 LEU A O 1
ATOM 1536 N N . ARG A 1 189 ? 2.286 14.317 -1.404 1.00 70.62 189 ARG A N 1
ATOM 1537 C CA . 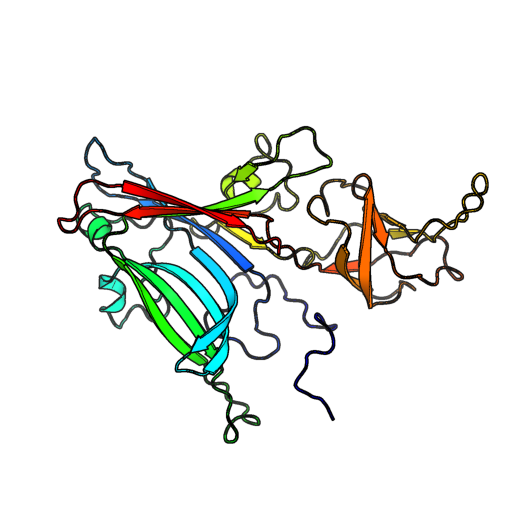ARG A 1 189 ? 1.638 15.340 -0.581 1.00 70.62 189 ARG A CA 1
ATOM 1538 C C . ARG A 1 189 ? 0.455 14.739 0.163 1.00 70.62 189 ARG A C 1
ATOM 1540 O O . ARG A 1 189 ? -0.342 14.035 -0.467 1.00 70.62 189 ARG A O 1
ATOM 1547 N N . PRO A 1 190 ? 0.288 15.051 1.459 1.00 76.88 190 PRO A N 1
ATOM 1548 C CA . PRO A 1 190 ? -0.909 14.657 2.175 1.00 76.88 190 PRO A CA 1
ATOM 1549 C C . PRO A 1 190 ? -2.121 15.350 1.548 1.00 76.88 190 PRO A C 1
ATOM 1551 O O . PRO A 1 190 ? -2.083 16.540 1.223 1.00 76.88 190 PRO A O 1
ATOM 1554 N N . ARG A 1 191 ? -3.209 14.604 1.376 1.00 76.25 191 ARG A N 1
ATOM 1555 C CA . ARG A 1 191 ? -4.508 15.128 0.951 1.00 76.25 191 ARG A CA 1
ATOM 1556 C C . ARG A 1 191 ? -5.549 14.720 1.965 1.00 76.25 191 ARG A C 1
ATOM 1558 O O . ARG A 1 191 ? -5.737 13.527 2.182 1.00 76.25 191 ARG A O 1
ATOM 1565 N N . ASN A 1 192 ? -6.221 15.702 2.565 1.00 81.69 192 ASN A N 1
ATOM 1566 C CA . ASN A 1 192 ? -7.215 15.475 3.618 1.00 81.69 192 ASN A CA 1
ATOM 1567 C C . ASN A 1 192 ? -6.673 14.506 4.690 1.00 81.69 192 ASN A C 1
ATOM 1569 O O . ASN A 1 192 ? -7.235 13.431 4.875 1.00 81.69 192 ASN A O 1
ATOM 1573 N N . GLY A 1 193 ? -5.497 14.809 5.255 1.00 82.94 193 GLY A N 1
ATOM 1574 C CA . GLY A 1 193 ? -4.829 13.977 6.271 1.00 82.94 193 GLY A CA 1
ATOM 1575 C C . GLY A 1 193 ? -4.297 12.615 5.789 1.00 82.94 193 GLY A C 1
ATOM 1576 O O . GLY A 1 193 ? -3.698 11.879 6.562 1.00 82.94 193 GLY A O 1
ATOM 1577 N N . THR A 1 194 ? -4.482 12.251 4.514 1.00 86.75 194 THR A N 1
ATOM 1578 C CA . THR A 1 194 ? -4.068 10.951 3.960 1.00 86.75 194 THR A CA 1
ATOM 1579 C C . THR A 1 194 ? -2.820 11.077 3.093 1.00 86.75 194 THR A C 1
ATOM 1581 O O . THR A 1 194 ? -2.803 11.876 2.153 1.00 86.75 194 THR A O 1
ATOM 1584 N N . LEU A 1 195 ? -1.822 10.223 3.318 1.00 88.81 195 LEU A N 1
ATOM 1585 C CA . LEU A 1 195 ? -0.732 9.989 2.363 1.00 88.81 195 LEU A CA 1
ATOM 1586 C C . LEU A 1 195 ? -1.017 8.717 1.563 1.00 88.81 195 LEU A C 1
ATOM 1588 O O . LEU A 1 195 ? -1.430 7.711 2.128 1.00 88.81 195 LEU A O 1
ATOM 1592 N N . ALA A 1 196 ? -0.815 8.745 0.247 1.00 85.62 196 ALA A N 1
ATOM 1593 C CA . ALA A 1 196 ? -1.134 7.617 -0.627 1.00 85.62 196 ALA A CA 1
ATOM 1594 C C . ALA A 1 196 ? 0.088 7.196 -1.441 1.00 85.62 196 ALA A C 1
ATOM 1596 O O . ALA A 1 196 ? 0.504 7.920 -2.341 1.00 85.62 196 ALA A O 1
ATOM 1597 N N . LYS A 1 197 ? 0.630 6.008 -1.167 1.00 83.94 197 LYS A N 1
ATOM 1598 C CA . LYS A 1 197 ? 1.718 5.419 -1.946 1.00 83.94 197 LYS A CA 1
ATOM 1599 C C . LYS A 1 197 ? 1.164 4.456 -2.984 1.00 83.94 197 LYS A C 1
ATOM 1601 O O . LYS A 1 197 ? 0.542 3.454 -2.633 1.00 83.94 197 LYS A O 1
ATOM 1606 N N . LYS A 1 198 ? 1.429 4.735 -4.261 1.00 79.94 198 LYS A N 1
ATOM 1607 C CA . LYS A 1 198 ? 1.128 3.819 -5.368 1.00 79.94 198 LYS A CA 1
ATOM 1608 C C . LYS A 1 198 ? 2.309 2.869 -5.583 1.00 79.94 198 LYS A C 1
ATOM 1610 O O . LYS A 1 198 ? 3.448 3.300 -5.736 1.00 79.94 198 LYS A O 1
ATOM 1615 N N . PHE A 1 199 ? 2.026 1.575 -5.625 1.00 76.38 199 PHE A N 1
ATOM 1616 C CA . PHE A 1 199 ? 2.955 0.512 -5.996 1.00 76.38 199 PHE A CA 1
ATOM 1617 C C . PHE A 1 199 ? 2.748 0.174 -7.471 1.00 76.38 199 PHE A C 1
ATOM 1619 O O . PHE A 1 199 ? 2.104 -0.802 -7.856 1.00 76.38 199 PHE A O 1
ATOM 1626 N N . LEU A 1 200 ? 3.231 1.092 -8.295 1.00 69.12 200 LEU A N 1
ATOM 1627 C CA . LEU A 1 200 ? 3.340 0.983 -9.737 1.00 69.12 200 LEU A CA 1
ATOM 1628 C C . LEU A 1 200 ? 4.434 1.968 -10.131 1.00 69.12 200 LEU A C 1
ATOM 1630 O O . LEU A 1 200 ? 4.299 3.169 -9.898 1.00 69.12 200 LEU A O 1
ATOM 1634 N N . TYR A 1 201 ? 5.516 1.479 -10.720 1.00 55.69 201 TYR A N 1
ATOM 1635 C CA . TYR A 1 201 ? 6.499 2.375 -11.296 1.00 55.69 201 TYR A CA 1
ATOM 1636 C C . TYR A 1 201 ? 6.041 2.868 -12.659 1.00 55.69 201 TYR A C 1
ATOM 1638 O O . TYR A 1 201 ? 5.529 2.111 -13.480 1.00 55.69 201 TYR A O 1
ATOM 1646 N N . GLY A 1 202 ? 6.293 4.144 -12.937 1.00 48.88 202 GLY A N 1
ATOM 1647 C CA . GLY A 1 202 ? 6.226 4.636 -14.308 1.00 48.88 202 GLY A CA 1
ATOM 1648 C C . GLY A 1 202 ? 4.809 4.882 -14.845 1.00 48.88 202 GLY A C 1
ATOM 1649 O O . GLY A 1 202 ? 4.507 4.639 -16.002 1.00 48.88 202 GLY A O 1
ATOM 1650 N N . GLY A 1 203 ? 3.947 5.496 -14.039 1.00 43.03 203 GLY A N 1
ATOM 1651 C CA . GLY A 1 203 ? 3.027 6.505 -14.585 1.00 43.03 203 GLY A CA 1
ATOM 1652 C C . GLY A 1 203 ? 3.725 7.860 -14.781 1.00 43.03 203 GLY A C 1
ATOM 1653 O O . GLY A 1 203 ? 3.083 8.900 -14.726 1.00 43.03 203 GLY A O 1
ATOM 1654 N N . PHE A 1 204 ? 5.060 7.880 -14.885 1.00 42.03 204 PHE A N 1
ATOM 1655 C CA . PHE A 1 204 ? 5.843 9.107 -14.830 1.00 42.03 204 PHE A CA 1
ATOM 1656 C C . PHE A 1 204 ? 5.987 9.704 -16.227 1.00 42.03 204 PHE A C 1
ATOM 1658 O O . PHE A 1 204 ? 6.771 9.221 -17.047 1.00 42.03 204 PHE A O 1
ATOM 1665 N N . GLN A 1 205 ? 5.295 10.815 -16.472 1.00 41.31 205 GLN A N 1
ATOM 1666 C CA . GLN A 1 205 ? 5.648 11.705 -17.568 1.00 41.31 205 GLN A CA 1
ATOM 1667 C C . GLN A 1 205 ? 6.951 12.421 -17.196 1.00 41.31 205 GLN A C 1
ATOM 1669 O O . GLN A 1 205 ? 6.966 13.397 -16.443 1.00 41.31 205 GLN A O 1
ATOM 1674 N N . SER A 1 206 ? 8.077 11.924 -17.707 1.00 41.12 206 SER A N 1
ATOM 1675 C CA . SER A 1 206 ? 9.346 12.614 -17.518 1.00 41.12 206 SER A CA 1
ATOM 1676 C C . SER A 1 206 ? 9.372 13.904 -18.320 1.00 41.12 206 SER A C 1
ATOM 1678 O O . SER A 1 206 ? 9.530 13.886 -19.533 1.00 41.12 206 SER A O 1
ATOM 1680 N N . THR A 1 207 ? 9.306 15.045 -17.633 1.00 41.00 207 THR A N 1
ATOM 1681 C CA . THR A 1 207 ? 9.712 16.337 -18.214 1.00 41.00 207 THR A CA 1
ATOM 1682 C C . THR A 1 207 ? 11.224 16.391 -18.474 1.00 41.00 207 THR A C 1
ATOM 1684 O O . THR A 1 207 ? 11.705 17.227 -19.238 1.00 41.00 207 THR A O 1
ATOM 1687 N N . LEU A 1 208 ? 11.992 15.488 -17.851 1.00 46.56 208 LEU A N 1
ATOM 1688 C CA . LEU A 1 208 ? 13.432 15.341 -18.043 1.00 46.56 208 LEU A CA 1
ATOM 1689 C C . LEU A 1 208 ? 13.705 14.464 -19.269 1.00 46.56 208 LEU A C 1
ATOM 1691 O O . LEU A 1 208 ? 13.180 13.356 -19.361 1.00 46.56 208 LEU A O 1
ATOM 1695 N N . ARG A 1 209 ? 14.569 14.930 -20.178 1.00 51.91 209 ARG A N 1
ATOM 1696 C CA . ARG A 1 209 ? 14.994 14.172 -21.366 1.00 51.91 209 ARG A CA 1
ATOM 1697 C C . ARG A 1 209 ? 15.687 12.870 -20.949 1.00 51.91 209 ARG A C 1
ATOM 1699 O O . ARG A 1 209 ? 16.835 12.886 -20.501 1.00 51.91 209 ARG A O 1
ATOM 1706 N N . THR A 1 210 ? 14.963 11.767 -21.056 1.00 58.81 210 THR A N 1
ATOM 1707 C CA . THR A 1 210 ? 15.469 10.396 -20.989 1.00 58.81 210 THR A CA 1
ATOM 1708 C C . THR A 1 210 ? 16.044 10.013 -22.328 1.00 58.81 210 THR A C 1
ATOM 1710 O O . THR A 1 210 ? 15.398 10.237 -23.347 1.00 58.81 210 THR A O 1
ATOM 1713 N N . ASN A 1 211 ? 17.227 9.408 -22.328 1.00 63.81 211 ASN A N 1
ATOM 1714 C CA . ASN A 1 211 ? 17.870 8.987 -23.565 1.00 63.81 211 ASN A CA 1
ATOM 1715 C C . ASN A 1 211 ? 18.199 7.498 -23.471 1.00 63.81 211 ASN A C 1
ATOM 1717 O O . ASN A 1 211 ? 18.792 7.051 -22.482 1.00 63.81 211 ASN A O 1
ATOM 1721 N N . ALA A 1 212 ? 17.860 6.748 -24.515 1.00 68.56 212 ALA A N 1
ATOM 1722 C CA . ALA A 1 212 ? 18.475 5.456 -24.773 1.00 68.56 212 ALA A CA 1
ATOM 1723 C C . ALA A 1 212 ? 19.782 5.683 -25.545 1.00 68.56 212 ALA A C 1
ATOM 1725 O O . ALA A 1 212 ? 19.863 6.553 -26.415 1.00 68.56 212 ALA A O 1
ATOM 1726 N N . ARG A 1 213 ? 20.826 4.929 -25.213 1.00 69.12 213 ARG A N 1
ATOM 1727 C CA . ARG A 1 213 ? 22.082 4.873 -25.966 1.00 69.12 213 ARG A CA 1
ATOM 1728 C C . ARG A 1 213 ? 22.202 3.518 -26.630 1.00 69.12 213 ARG A C 1
ATOM 1730 O O . ARG A 1 213 ? 21.942 2.499 -25.987 1.00 69.12 213 ARG A O 1
ATOM 1737 N N . ALA A 1 214 ? 22.605 3.533 -27.895 1.00 62.78 214 ALA A N 1
ATOM 1738 C CA . ALA A 1 214 ? 22.830 2.324 -28.665 1.00 62.78 214 ALA A CA 1
ATOM 1739 C C . ALA A 1 214 ? 23.780 1.370 -27.932 1.00 62.78 214 ALA A C 1
ATOM 1741 O O . ALA A 1 214 ? 24.726 1.800 -27.266 1.00 62.78 214 ALA A O 1
ATOM 1742 N N . GLY A 1 215 ? 23.523 0.071 -28.070 1.00 64.00 215 GLY A N 1
ATOM 1743 C CA . GLY A 1 215 ? 24.439 -0.948 -27.585 1.00 64.00 215 GLY A CA 1
ATOM 1744 C C . GLY A 1 215 ? 25.752 -0.841 -28.351 1.00 64.00 215 GLY A C 1
ATOM 1745 O O . GLY A 1 215 ? 25.760 -0.891 -29.582 1.00 64.00 215 GLY A O 1
ATOM 1746 N N . VAL A 1 216 ? 26.861 -0.652 -27.642 1.00 63.84 216 VAL A N 1
ATOM 1747 C CA . VAL A 1 216 ? 28.188 -0.545 -28.257 1.00 63.84 216 VAL A CA 1
ATOM 1748 C C . VAL A 1 216 ? 28.945 -1.850 -28.093 1.00 63.84 216 VAL A C 1
ATOM 1750 O O . VAL A 1 216 ? 28.898 -2.501 -27.049 1.00 63.84 216 VAL A O 1
ATOM 1753 N N . ARG A 1 217 ? 29.694 -2.238 -29.123 1.00 56.19 217 ARG A N 1
ATOM 1754 C CA . ARG A 1 217 ? 30.637 -3.344 -28.996 1.00 56.19 217 ARG A CA 1
ATOM 1755 C C . ARG A 1 217 ? 31.793 -2.899 -28.108 1.00 56.19 217 ARG A C 1
ATOM 1757 O O . ARG A 1 217 ? 32.483 -1.931 -28.426 1.00 56.19 217 ARG A O 1
ATOM 1764 N N . ASN A 1 218 ? 32.023 -3.613 -27.016 1.00 61.88 218 ASN A N 1
ATOM 1765 C CA . ASN A 1 218 ? 33.224 -3.451 -26.221 1.00 61.88 218 ASN A CA 1
ATOM 1766 C C . ASN A 1 218 ? 34.420 -3.886 -27.079 1.00 61.88 218 ASN A C 1
ATOM 1768 O O . ASN A 1 218 ? 34.573 -5.060 -27.410 1.00 61.88 218 ASN A O 1
ATOM 1772 N N . LEU A 1 219 ? 35.256 -2.930 -27.479 1.00 64.56 219 LEU A N 1
ATOM 1773 C CA . LEU A 1 219 ? 36.396 -3.184 -28.365 1.00 64.56 219 LEU A CA 1
ATOM 1774 C C . LEU A 1 219 ? 37.520 -3.976 -27.679 1.00 64.56 219 LEU A C 1
ATOM 1776 O O . LEU A 1 219 ? 38.360 -4.550 -28.366 1.00 64.56 219 LEU A O 1
ATOM 1780 N N . THR A 1 220 ? 37.516 -4.033 -26.346 1.00 65.75 220 THR A N 1
ATOM 1781 C CA . THR A 1 220 ? 38.517 -4.737 -25.537 1.00 65.75 220 THR A CA 1
ATOM 1782 C C . THR A 1 220 ? 38.112 -6.185 -25.270 1.00 65.75 220 THR A C 1
ATOM 1784 O O . THR A 1 220 ? 38.943 -7.079 -25.392 1.00 65.75 220 THR A O 1
ATOM 1787 N N . THR A 1 221 ? 36.845 -6.436 -24.920 1.00 69.38 221 THR A N 1
ATOM 1788 C CA . THR A 1 221 ? 36.343 -7.797 -24.631 1.00 69.38 221 THR A CA 1
ATOM 1789 C C . THR A 1 221 ? 35.692 -8.466 -25.841 1.00 69.38 221 THR A C 1
ATOM 1791 O O . THR A 1 221 ? 35.510 -9.679 -25.860 1.00 69.38 221 THR A O 1
ATOM 1794 N N . GLY A 1 222 ? 35.352 -7.695 -26.876 1.00 65.31 222 GLY A N 1
ATOM 1795 C CA . GLY A 1 222 ? 34.644 -8.158 -28.068 1.00 65.31 222 GLY A CA 1
ATOM 1796 C C . GLY A 1 222 ? 33.134 -8.331 -27.882 1.00 65.31 222 GLY A C 1
ATOM 1797 O O . GLY A 1 222 ? 32.450 -8.584 -28.878 1.00 65.31 222 GLY A O 1
ATOM 1798 N N . GLU A 1 223 ? 32.623 -8.176 -26.658 1.00 69.38 223 GLU A N 1
ATOM 1799 C CA . GLU A 1 223 ? 31.219 -8.368 -26.285 1.00 69.38 223 GLU A CA 1
ATOM 1800 C C . GLU A 1 223 ? 30.329 -7.220 -26.775 1.00 69.38 223 GLU A C 1
ATOM 1802 O O . GLU A 1 223 ? 30.740 -6.060 -26.808 1.00 69.38 223 GLU A O 1
ATOM 1807 N N . ASN A 1 224 ? 29.081 -7.528 -27.127 1.00 65.56 224 ASN A N 1
ATOM 1808 C CA . ASN A 1 224 ? 28.082 -6.505 -27.424 1.00 65.56 224 ASN A CA 1
ATOM 1809 C C . ASN A 1 224 ? 27.445 -6.043 -26.114 1.00 65.56 224 ASN A C 1
ATOM 1811 O O . ASN A 1 224 ? 26.777 -6.836 -25.449 1.00 65.56 224 ASN A O 1
ATOM 1815 N N . LEU A 1 225 ? 27.633 -4.775 -25.750 1.00 67.31 225 LEU A N 1
ATOM 1816 C CA . LEU A 1 225 ? 26.920 -4.199 -24.618 1.00 67.31 225 LEU A CA 1
ATOM 1817 C C . LEU A 1 225 ? 25.465 -3.928 -25.030 1.00 67.31 225 LEU A C 1
ATOM 1819 O O . LEU A 1 225 ? 25.235 -3.428 -26.135 1.00 67.31 225 LEU A O 1
ATOM 1823 N N . PRO A 1 226 ? 24.480 -4.260 -24.179 1.00 69.62 226 PRO A N 1
ATOM 1824 C CA . PRO A 1 226 ? 23.077 -4.009 -24.480 1.00 69.62 226 PRO A CA 1
ATOM 1825 C C . PRO A 1 226 ? 22.769 -2.508 -24.537 1.00 69.62 226 PRO A C 1
ATOM 1827 O O . PRO A 1 226 ? 23.528 -1.677 -24.033 1.00 69.62 226 PRO A O 1
ATOM 1830 N N . VAL A 1 227 ? 21.636 -2.162 -25.156 1.00 69.00 227 VAL A N 1
ATOM 1831 C CA . VAL A 1 227 ? 21.133 -0.782 -25.175 1.00 69.00 227 VAL A CA 1
ATOM 1832 C C . VAL A 1 227 ? 20.942 -0.283 -23.746 1.00 69.00 227 VAL A C 1
ATOM 1834 O O . VAL A 1 227 ? 20.360 -0.965 -22.900 1.00 69.00 227 VAL A O 1
ATOM 1837 N N . GLN A 1 228 ? 21.448 0.921 -23.498 1.00 72.00 228 GLN A N 1
ATOM 1838 C CA . GLN A 1 228 ? 21.507 1.526 -22.178 1.00 72.00 228 GLN A CA 1
ATOM 1839 C C . GLN A 1 228 ? 20.453 2.621 -22.056 1.00 72.00 228 GLN A C 1
ATOM 1841 O O . GLN A 1 228 ? 20.475 3.600 -22.803 1.00 72.00 228 GLN A O 1
ATOM 1846 N N . PHE A 1 229 ? 19.589 2.515 -21.055 1.00 71.75 229 PHE A N 1
ATOM 1847 C CA . PHE A 1 229 ? 18.629 3.558 -20.714 1.00 71.75 229 PHE A CA 1
ATOM 1848 C C . PHE A 1 229 ? 19.145 4.419 -19.578 1.00 71.75 229 PHE A C 1
ATOM 1850 O O . PHE A 1 229 ? 19.522 3.911 -18.521 1.00 71.75 229 PHE A O 1
ATOM 1857 N N . ASN A 1 230 ? 19.146 5.733 -19.798 1.00 64.38 230 ASN A N 1
ATOM 1858 C CA . ASN A 1 230 ? 19.697 6.691 -18.854 1.00 64.38 230 ASN A CA 1
ATOM 1859 C C . ASN A 1 230 ? 18.684 7.760 -18.453 1.00 64.38 230 ASN A C 1
ATOM 1861 O O . ASN A 1 230 ? 18.096 8.432 -19.307 1.00 64.38 230 ASN A O 1
ATOM 1865 N N . TYR A 1 231 ? 18.614 8.015 -17.146 1.00 60.59 231 TYR A N 1
ATOM 1866 C CA . TYR A 1 231 ? 18.191 9.305 -16.616 1.00 60.59 231 TYR A CA 1
ATOM 1867 C C . TYR A 1 231 ? 19.421 10.157 -16.353 1.00 60.59 231 TYR A C 1
ATOM 1869 O O . TYR A 1 231 ? 20.302 9.784 -15.583 1.00 60.59 231 TYR A O 1
ATOM 1877 N N . THR A 1 232 ? 19.461 11.333 -16.972 1.00 51.41 232 THR A N 1
ATOM 1878 C CA . THR A 1 232 ? 20.608 12.244 -16.892 1.00 51.41 232 THR A CA 1
ATOM 1879 C C . THR A 1 232 ? 20.931 12.656 -15.444 1.00 51.41 232 THR A C 1
ATOM 1881 O O . THR A 1 232 ? 22.097 12.879 -15.145 1.00 51.41 232 THR A O 1
ATOM 1884 N N . ASN A 1 233 ? 19.940 12.681 -14.531 1.00 52.34 233 ASN A N 1
ATOM 1885 C CA . ASN A 1 233 ? 20.066 13.310 -13.205 1.00 52.34 233 ASN A CA 1
ATOM 1886 C C . ASN A 1 233 ? 19.460 12.532 -12.005 1.00 52.34 233 ASN A C 1
ATOM 1888 O O . ASN A 1 233 ? 19.187 13.150 -10.979 1.00 52.34 233 ASN A O 1
ATOM 1892 N N . SER A 1 234 ? 19.210 11.216 -12.071 1.00 58.09 234 SER A N 1
ATOM 1893 C CA . SER A 1 234 ? 18.779 10.477 -10.863 1.00 58.09 234 SER A CA 1
ATOM 1894 C C . SER A 1 234 ? 19.156 9.000 -10.899 1.00 58.09 234 SER A C 1
ATOM 1896 O O . SER A 1 234 ? 18.735 8.284 -11.800 1.00 58.09 234 SER A O 1
ATOM 1898 N N . ARG A 1 235 ? 19.912 8.555 -9.884 1.00 59.66 235 ARG A N 1
ATOM 1899 C CA . ARG A 1 235 ? 20.223 7.135 -9.623 1.00 59.66 235 ARG A CA 1
ATOM 1900 C C . ARG A 1 235 ? 19.127 6.414 -8.840 1.00 59.66 235 ARG A C 1
ATOM 1902 O O . ARG A 1 235 ? 19.184 5.205 -8.684 1.00 59.66 235 ARG A O 1
ATOM 1909 N N . ILE A 1 236 ? 18.180 7.180 -8.302 1.00 57.44 236 ILE A N 1
ATOM 1910 C CA . ILE A 1 236 ? 17.136 6.678 -7.409 1.00 57.44 236 ILE A CA 1
ATOM 1911 C C . ILE A 1 236 ? 16.058 5.996 -8.239 1.00 57.44 236 ILE A C 1
ATOM 1913 O O . ILE A 1 236 ? 15.542 4.971 -7.829 1.00 57.44 236 ILE A O 1
ATOM 1917 N N . LYS A 1 237 ? 15.760 6.533 -9.430 1.00 64.50 237 LYS A N 1
ATOM 1918 C CA . LYS A 1 237 ? 14.790 5.940 -10.351 1.00 64.50 237 LYS A CA 1
ATOM 1919 C C . LYS A 1 237 ? 15.207 4.504 -10.659 1.00 64.50 237 LYS A C 1
ATOM 1921 O O . LYS A 1 237 ? 16.348 4.290 -11.069 1.00 64.50 237 LYS A O 1
ATOM 1926 N N . PHE A 1 238 ? 14.284 3.562 -10.469 1.00 66.62 238 PHE A N 1
ATOM 1927 C CA . PHE A 1 238 ? 14.484 2.117 -10.650 1.00 66.62 238 PHE A CA 1
ATOM 1928 C C . PHE A 1 238 ? 15.272 1.393 -9.562 1.00 66.62 238 PHE A C 1
ATOM 1930 O O . PHE A 1 238 ? 15.655 0.237 -9.764 1.00 66.62 238 PHE A O 1
ATOM 1937 N N . SER A 1 239 ? 15.522 2.032 -8.422 1.00 69.31 239 SER A N 1
ATOM 1938 C CA . SER A 1 239 ? 16.244 1.412 -7.307 1.00 69.31 239 SER A CA 1
ATOM 1939 C C . SER A 1 239 ? 15.658 0.061 -6.896 1.00 69.31 239 SER A C 1
ATOM 1941 O O . SER A 1 239 ? 16.416 -0.839 -6.536 1.00 69.31 239 SER A O 1
ATOM 1943 N N . GLN A 1 240 ? 14.341 -0.116 -7.036 1.00 72.62 240 GLN A N 1
ATOM 1944 C CA . GLN A 1 240 ? 13.662 -1.344 -6.644 1.00 72.62 240 GLN A CA 1
ATOM 1945 C C . GLN A 1 240 ? 13.463 -2.350 -7.791 1.00 72.62 240 GLN A C 1
ATOM 1947 O O . GLN A 1 240 ? 13.010 -3.461 -7.511 1.00 72.62 240 GLN A O 1
ATOM 1952 N N . LEU A 1 241 ? 13.809 -2.016 -9.047 1.00 75.12 241 LEU A N 1
ATOM 1953 C CA . LEU A 1 241 ? 13.775 -2.996 -10.137 1.00 75.12 241 LEU A CA 1
ATOM 1954 C C . LEU A 1 241 ? 14.887 -4.036 -9.950 1.00 75.12 241 LEU A C 1
ATOM 1956 O O . LEU A 1 241 ? 16.041 -3.701 -9.659 1.00 75.12 241 LEU A O 1
ATOM 1960 N N . ARG A 1 242 ? 14.552 -5.308 -10.177 1.00 76.25 242 ARG A N 1
ATOM 1961 C CA . ARG A 1 242 ? 15.445 -6.471 -10.061 1.00 76.25 242 ARG A CA 1
ATOM 1962 C C . ARG A 1 242 ? 15.571 -7.244 -11.374 1.00 76.25 242 ARG A C 1
ATOM 1964 O O . ARG A 1 242 ? 14.619 -7.279 -12.154 1.00 76.25 242 ARG A O 1
ATOM 1971 N N . PRO A 1 243 ? 16.744 -7.837 -11.672 1.00 82.75 243 PRO A N 1
ATOM 1972 C CA . PRO A 1 243 ? 16.916 -8.660 -12.867 1.00 82.75 243 PRO A CA 1
ATOM 1973 C C . PRO A 1 243 ? 15.743 -9.632 -13.064 1.00 82.75 243 PRO A C 1
ATOM 1975 O O . PRO A 1 243 ? 15.420 -10.397 -12.158 1.00 82.75 243 PRO A O 1
ATOM 1978 N N . GLY A 1 244 ? 15.114 -9.593 -14.240 1.00 80.19 244 GLY A N 1
ATOM 1979 C CA . GLY A 1 244 ? 13.907 -10.358 -14.566 1.00 80.19 244 GLY A CA 1
ATOM 1980 C C . GLY A 1 244 ? 12.601 -9.556 -14.561 1.00 80.19 244 GLY A C 1
ATOM 1981 O O . GLY A 1 244 ? 11.644 -10.001 -15.195 1.00 80.19 244 GLY A O 1
ATOM 1982 N N . ASP A 1 245 ? 12.562 -8.380 -13.928 1.00 78.88 245 ASP A N 1
ATOM 1983 C CA . ASP A 1 245 ? 11.368 -7.529 -13.910 1.00 78.88 245 ASP A CA 1
ATOM 1984 C C . ASP A 1 245 ? 10.981 -7.058 -15.317 1.00 78.88 245 ASP A C 1
ATOM 1986 O O . ASP A 1 245 ? 11.831 -6.827 -16.184 1.00 78.88 245 ASP A O 1
ATOM 1990 N N . LYS A 1 246 ? 9.674 -6.902 -15.536 1.00 79.25 246 LYS A N 1
ATOM 1991 C CA . LYS A 1 246 ? 9.100 -6.438 -16.800 1.00 79.25 246 LYS A CA 1
ATOM 1992 C C . LYS A 1 246 ? 8.823 -4.943 -16.760 1.00 79.25 246 LYS A C 1
ATOM 1994 O O . LYS A 1 246 ? 8.234 -4.439 -15.805 1.00 79.25 246 LYS A O 1
ATOM 1999 N N .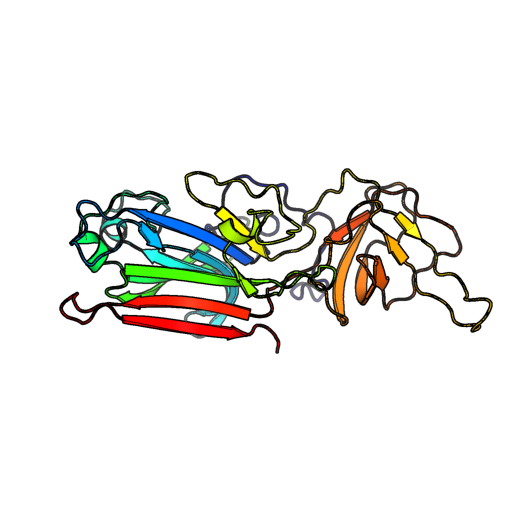 LEU A 1 247 ? 9.191 -4.256 -17.834 1.00 76.19 247 LEU A N 1
ATOM 2000 C CA . LEU A 1 247 ? 8.860 -2.859 -18.063 1.00 76.19 247 LEU A CA 1
ATOM 2001 C C . LEU A 1 247 ? 8.350 -2.660 -19.486 1.00 76.19 247 LEU A C 1
ATOM 2003 O O . LEU A 1 247 ? 8.918 -3.184 -20.437 1.00 76.19 247 LEU A O 1
ATOM 2007 N N . TYR A 1 248 ? 7.289 -1.882 -19.636 1.00 77.06 248 TYR A N 1
ATOM 2008 C CA . TYR A 1 248 ? 6.834 -1.398 -20.927 1.00 77.06 248 TYR A CA 1
ATOM 2009 C C . TYR A 1 248 ? 7.451 -0.030 -21.183 1.00 77.06 248 TYR A C 1
ATOM 2011 O O . TYR A 1 248 ? 7.419 0.833 -20.306 1.00 77.06 248 TYR A O 1
ATOM 2019 N N . ILE A 1 249 ? 8.032 0.162 -22.363 1.00 76.81 249 ILE A N 1
ATOM 2020 C CA . ILE A 1 249 ? 8.649 1.422 -22.781 1.00 76.81 249 ILE A CA 1
ATOM 2021 C C . ILE A 1 249 ? 7.960 1.867 -24.057 1.00 76.81 249 ILE A C 1
ATOM 2023 O O . ILE A 1 249 ? 7.756 1.051 -24.952 1.00 76.81 249 ILE A O 1
ATOM 2027 N N . TRP A 1 250 ? 7.624 3.149 -24.152 1.00 73.81 250 TRP A N 1
ATOM 2028 C CA . TRP A 1 250 ? 7.011 3.724 -25.343 1.00 73.81 250 TRP A CA 1
ATOM 2029 C C . TRP A 1 250 ? 7.481 5.152 -25.606 1.00 73.81 250 TRP A C 1
ATOM 2031 O O . TRP A 1 250 ? 8.198 5.747 -24.800 1.00 73.81 250 TRP A O 1
ATOM 2041 N N . THR A 1 251 ? 7.123 5.683 -26.772 1.00 71.88 251 THR A N 1
ATOM 2042 C CA . THR A 1 251 ? 7.654 6.945 -27.300 1.00 71.88 251 THR A CA 1
ATOM 2043 C C . THR A 1 251 ? 6.561 7.992 -27.498 1.00 71.88 251 THR A C 1
ATOM 2045 O O . THR A 1 251 ? 5.547 7.687 -28.117 1.00 71.88 251 THR A O 1
ATOM 2048 N N . ASP A 1 252 ? 6.818 9.250 -27.136 1.00 64.75 252 ASP A N 1
ATOM 2049 C CA . ASP A 1 252 ? 5.911 10.391 -27.392 1.00 64.75 252 ASP A CA 1
ATOM 2050 C C . ASP A 1 252 ? 5.990 10.986 -28.812 1.00 64.75 252 ASP A C 1
ATOM 2052 O O . ASP A 1 252 ? 5.477 12.075 -29.081 1.00 64.75 252 ASP A O 1
ATOM 2056 N N . GLY A 1 253 ? 6.634 10.274 -29.738 1.00 58.25 253 GLY A N 1
ATOM 2057 C CA . GLY A 1 253 ? 6.936 10.742 -31.089 1.00 58.25 253 GLY A CA 1
ATOM 2058 C C . GLY A 1 253 ? 8.327 11.376 -31.203 1.00 58.25 253 GLY A C 1
ATOM 2059 O O . GLY A 1 253 ? 8.837 12.004 -30.280 1.00 58.25 253 GLY A O 1
ATOM 2060 N N . GLY A 1 254 ? 8.973 11.177 -32.355 1.00 61.12 254 GLY A N 1
ATOM 2061 C CA . GLY A 1 254 ? 10.335 11.659 -32.632 1.00 61.12 254 GLY A CA 1
ATOM 2062 C C . GLY A 1 254 ? 11.459 10.702 -32.220 1.00 61.12 254 GLY A C 1
ATOM 2063 O O . GLY A 1 254 ? 12.577 10.866 -32.698 1.00 61.12 254 GLY A O 1
ATOM 2064 N N . SER A 1 255 ? 11.163 9.684 -31.411 1.00 69.88 255 SER A N 1
ATOM 2065 C CA . SER A 1 255 ? 12.070 8.585 -31.065 1.00 69.88 255 SER A CA 1
ATOM 2066 C C . SER A 1 255 ? 11.945 7.424 -32.065 1.00 69.88 255 SER A C 1
ATOM 2068 O O . SER A 1 255 ? 10.861 7.135 -32.572 1.00 69.88 255 SER A O 1
ATOM 2070 N N . THR A 1 256 ? 13.063 6.759 -32.363 1.00 68.88 256 THR A N 1
ATOM 2071 C CA . THR A 1 256 ? 13.123 5.518 -33.164 1.00 68.88 256 THR A CA 1
ATOM 2072 C C . THR A 1 256 ? 13.132 4.268 -32.285 1.00 68.88 256 THR A C 1
ATOM 2074 O O . THR A 1 256 ? 13.266 3.147 -32.786 1.00 68.88 256 THR A O 1
ATOM 2077 N N . PHE A 1 257 ? 13.009 4.453 -30.970 1.00 74.00 257 PHE A N 1
ATOM 2078 C CA . PHE A 1 257 ? 12.985 3.378 -30.003 1.00 74.00 257 PHE A CA 1
ATOM 2079 C C . PHE A 1 257 ? 11.687 2.558 -30.146 1.00 74.00 257 PHE A C 1
ATOM 2081 O O . PHE A 1 257 ? 10.601 3.136 -30.209 1.00 74.00 257 PHE A O 1
ATOM 2088 N N . PRO A 1 258 ? 11.753 1.215 -30.209 1.00 75.38 258 PRO A N 1
ATOM 2089 C CA . PRO A 1 258 ? 10.550 0.403 -30.348 1.00 75.38 258 PRO A CA 1
ATOM 2090 C C . PRO A 1 258 ? 9.697 0.460 -29.077 1.00 75.38 258 PRO A C 1
ATOM 2092 O O . PRO A 1 258 ? 10.170 0.120 -27.994 1.00 75.38 258 PRO A O 1
ATOM 2095 N N . SER A 1 259 ? 8.424 0.836 -29.224 1.00 78.06 259 SER A N 1
ATOM 2096 C CA . SER A 1 259 ? 7.450 0.727 -28.135 1.00 78.06 259 SER A CA 1
ATOM 2097 C C . SER A 1 259 ? 7.110 -0.747 -27.906 1.00 78.06 259 SER A C 1
ATOM 2099 O O . SER A 1 259 ? 6.564 -1.394 -28.801 1.00 78.06 259 SER A O 1
ATOM 2101 N N . ALA A 1 260 ? 7.503 -1.300 -26.759 1.00 76.56 260 ALA A N 1
ATOM 2102 C CA . ALA A 1 260 ? 7.355 -2.721 -26.450 1.00 76.56 260 ALA A CA 1
ATOM 2103 C C . ALA A 1 260 ? 7.545 -3.018 -24.953 1.00 76.56 260 ALA A C 1
ATOM 2105 O O . ALA A 1 260 ? 7.982 -2.172 -24.169 1.00 76.56 260 ALA A O 1
ATOM 2106 N N . GLU A 1 261 ? 7.239 -4.259 -24.567 1.00 80.56 261 GLU A N 1
ATOM 2107 C CA . GLU A 1 261 ? 7.649 -4.819 -23.280 1.00 80.56 261 GLU A CA 1
ATOM 2108 C C . GLU A 1 261 ? 9.100 -5.308 -23.353 1.00 80.56 261 GLU A C 1
ATOM 2110 O O . GLU A 1 261 ? 9.496 -6.007 -24.287 1.00 80.56 261 GLU A O 1
ATOM 2115 N N . PHE A 1 262 ? 9.863 -4.982 -22.318 1.00 80.62 262 PHE A N 1
ATOM 2116 C CA . PHE A 1 262 ? 11.238 -5.395 -22.118 1.00 80.62 262 PHE A CA 1
ATOM 2117 C C . PHE A 1 262 ? 11.417 -6.037 -20.746 1.00 80.62 262 PHE A C 1
ATOM 2119 O O . PHE A 1 262 ? 10.666 -5.792 -19.800 1.00 80.62 262 PHE A O 1
ATOM 2126 N N . THR A 1 263 ? 12.452 -6.854 -20.635 1.00 84.44 263 THR A N 1
ATOM 2127 C CA . THR A 1 263 ? 12.866 -7.523 -19.410 1.00 84.44 263 THR A CA 1
ATOM 2128 C C . THR A 1 263 ? 14.162 -6.897 -18.927 1.00 84.44 263 THR A C 1
ATOM 2130 O O . THR A 1 263 ? 15.134 -6.794 -19.681 1.00 84.44 263 THR A O 1
ATOM 2133 N N . MET A 1 264 ? 14.214 -6.514 -17.655 1.00 81.88 264 MET A N 1
ATOM 2134 C CA . MET A 1 264 ? 15.426 -5.953 -17.086 1.00 81.88 264 MET A CA 1
ATOM 2135 C C . MET A 1 264 ? 16.505 -7.033 -16.944 1.00 81.88 264 MET A C 1
ATOM 2137 O O . MET A 1 264 ? 16.299 -8.060 -16.297 1.00 81.88 264 MET A O 1
ATOM 2141 N N . LEU A 1 265 ? 17.669 -6.795 -17.548 1.00 82.81 265 LEU A N 1
ATOM 2142 C CA . LEU A 1 265 ? 18.838 -7.663 -17.450 1.00 82.81 265 LEU A CA 1
ATOM 2143 C C . LEU A 1 265 ? 19.619 -7.370 -16.164 1.00 82.81 265 LEU A C 1
ATOM 2145 O O . LEU A 1 265 ? 19.861 -8.275 -15.373 1.00 82.81 265 LEU A O 1
ATOM 2149 N N . TYR A 1 266 ? 19.973 -6.106 -15.939 1.00 79.25 266 TYR A N 1
ATOM 2150 C CA . TYR A 1 266 ? 20.498 -5.601 -14.670 1.00 79.25 266 TYR A CA 1
ATOM 2151 C C . TYR A 1 266 ? 20.311 -4.083 -14.581 1.00 79.25 266 TYR A C 1
ATOM 2153 O O . TYR A 1 266 ? 20.098 -3.407 -15.592 1.00 79.25 266 TYR A O 1
ATOM 2161 N N . ASN A 1 267 ? 20.386 -3.563 -13.356 1.0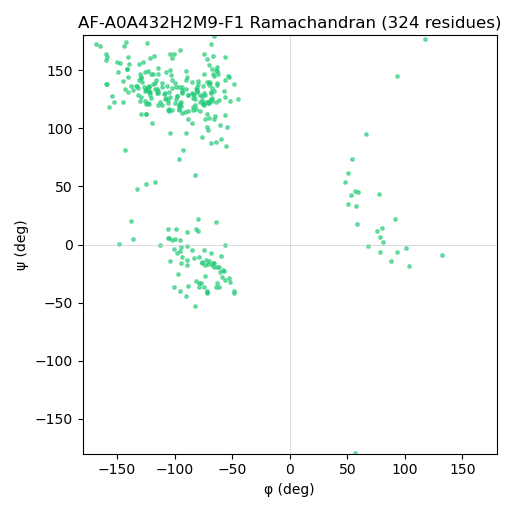0 76.75 267 ASN A N 1
ATOM 2162 C CA . ASN A 1 267 ? 20.409 -2.136 -13.069 1.00 76.75 267 ASN A CA 1
ATOM 2163 C C . ASN A 1 267 ? 21.765 -1.776 -12.458 1.00 76.75 267 ASN A C 1
ATOM 2165 O O . ASN A 1 267 ? 22.139 -2.311 -11.416 1.00 76.75 267 ASN A O 1
ATOM 2169 N N . GLU A 1 268 ? 22.501 -0.881 -13.110 1.00 75.19 268 GLU A N 1
ATOM 2170 C CA . GLU A 1 268 ? 23.809 -0.426 -12.643 1.00 75.19 268 GLU A CA 1
ATOM 2171 C C . GLU A 1 268 ? 23.771 1.083 -12.392 1.00 75.19 268 GLU A C 1
ATOM 2173 O O . GLU A 1 268 ? 23.780 1.889 -13.324 1.00 75.19 268 GLU A O 1
ATOM 2178 N N . ALA A 1 269 ? 23.720 1.478 -11.117 1.00 70.50 269 ALA A N 1
ATOM 2179 C CA . ALA A 1 269 ? 23.707 2.878 -10.687 1.00 70.50 269 ALA A CA 1
ATOM 2180 C C . ALA A 1 269 ? 22.599 3.729 -11.352 1.00 70.50 269 ALA A C 1
ATOM 2182 O O . ALA A 1 269 ? 22.846 4.869 -11.760 1.00 70.50 269 ALA A O 1
ATOM 2183 N N . GLY A 1 270 ? 21.385 3.177 -11.473 1.00 67.81 270 GLY A N 1
ATOM 2184 C CA . GLY A 1 270 ? 20.232 3.836 -12.105 1.00 67.81 270 GLY A CA 1
ATOM 2185 C C . GLY A 1 270 ? 20.230 3.776 -13.636 1.00 67.81 270 GLY A C 1
ATOM 2186 O O . GLY A 1 270 ? 19.503 4.531 -14.285 1.00 67.81 270 GLY A O 1
ATOM 2187 N N . ARG A 1 271 ? 21.064 2.911 -14.226 1.00 74.94 271 ARG A N 1
ATOM 2188 C CA . ARG A 1 271 ? 21.104 2.636 -15.666 1.00 74.94 271 ARG A CA 1
ATOM 2189 C C . ARG A 1 271 ? 20.471 1.285 -15.922 1.00 74.94 271 ARG A C 1
ATOM 2191 O O . ARG A 1 271 ? 20.944 0.279 -15.392 1.00 74.94 271 ARG A O 1
ATOM 2198 N N . LEU A 1 272 ? 19.433 1.267 -16.750 1.00 78.06 272 LEU A N 1
ATOM 2199 C CA . LEU A 1 272 ? 18.774 0.019 -17.110 1.00 78.06 272 LEU A CA 1
ATOM 2200 C C . LEU A 1 272 ? 19.415 -0.584 -18.347 1.00 78.06 272 LEU A C 1
ATOM 2202 O O . LEU A 1 272 ? 19.604 0.092 -19.363 1.00 78.06 272 LEU A O 1
ATOM 2206 N N . PHE A 1 273 ? 19.674 -1.879 -18.249 1.00 79.75 273 PHE A N 1
ATOM 2207 C CA . PHE A 1 273 ? 20.079 -2.721 -19.357 1.00 79.75 273 PHE A CA 1
ATOM 2208 C C . PHE A 1 273 ? 18.975 -3.736 -19.603 1.00 79.75 273 PHE A C 1
ATOM 2210 O O . PHE A 1 273 ? 18.484 -4.369 -18.665 1.00 79.75 273 PHE A O 1
ATOM 2217 N N . LEU A 1 274 ? 18.562 -3.867 -20.859 1.00 82.75 274 LEU A N 1
ATOM 2218 C CA . LEU A 1 274 ? 17.436 -4.709 -21.251 1.00 82.75 274 LEU A CA 1
ATOM 2219 C C . LEU A 1 274 ? 17.937 -6.004 -21.885 1.00 82.75 274 LEU A C 1
ATOM 2221 O O . LEU A 1 274 ? 18.986 -6.030 -22.531 1.00 82.75 274 LEU A O 1
ATOM 2225 N N . LYS A 1 275 ? 17.205 -7.094 -21.650 1.00 84.06 275 LYS A N 1
ATOM 2226 C CA . LYS A 1 275 ? 17.566 -8.434 -22.123 1.00 84.06 275 LYS A CA 1
ATOM 2227 C C . LYS A 1 275 ? 17.321 -8.587 -23.622 1.00 84.06 275 LYS A C 1
ATOM 2229 O O . LYS A 1 275 ? 18.054 -9.306 -24.298 1.00 84.06 275 LYS A O 1
ATOM 2234 N N . GLU A 1 276 ? 16.260 -7.973 -24.126 1.00 83.31 276 GLU A N 1
ATOM 2235 C CA . GLU A 1 276 ? 15.851 -8.079 -25.516 1.00 83.31 276 GLU A CA 1
ATOM 2236 C C . GLU A 1 276 ? 16.812 -7.299 -26.427 1.00 83.31 276 GLU A C 1
ATOM 2238 O O . GLU A 1 276 ? 17.230 -6.186 -26.093 1.00 83.31 276 GLU A O 1
ATOM 2243 N N . PRO A 1 277 ? 17.160 -7.852 -27.603 1.00 75.19 277 PRO A N 1
ATOM 2244 C CA . PRO A 1 277 ? 17.957 -7.130 -28.577 1.00 75.19 277 PRO A CA 1
ATOM 2245 C C . PRO A 1 277 ? 17.141 -5.961 -29.134 1.00 75.19 277 PRO A C 1
ATOM 2247 O O . PRO A 1 277 ? 16.061 -6.144 -29.695 1.00 75.19 277 PRO A O 1
ATOM 2250 N N . ILE A 1 278 ? 17.683 -4.756 -29.011 1.00 75.75 278 ILE A N 1
ATOM 2251 C CA . ILE A 1 278 ? 17.081 -3.544 -29.559 1.00 75.75 278 ILE A CA 1
ATOM 2252 C C . ILE A 1 278 ? 17.853 -3.158 -30.809 1.00 75.75 278 ILE A C 1
ATOM 2254 O O . ILE A 1 278 ? 19.077 -3.017 -30.777 1.00 75.75 278 ILE A O 1
ATOM 2258 N N . ASN A 1 279 ? 17.137 -2.977 -31.917 1.00 69.44 279 ASN A N 1
ATOM 2259 C CA . ASN A 1 279 ? 17.760 -2.506 -33.141 1.00 69.44 279 ASN A CA 1
ATOM 2260 C C . ASN A 1 279 ? 18.134 -1.023 -33.003 1.00 69.44 279 ASN A C 1
ATOM 2262 O O . ASN A 1 279 ? 17.286 -0.140 -33.138 1.00 69.44 279 ASN A O 1
ATOM 2266 N N . SER A 1 280 ? 19.413 -0.766 -32.742 1.00 68.38 280 SER A N 1
ATOM 2267 C CA . SER A 1 280 ? 19.978 0.578 -32.637 1.00 68.38 280 SER A CA 1
ATOM 2268 C C . SER A 1 280 ? 20.828 0.983 -33.842 1.00 68.38 280 SER A C 1
ATOM 2270 O O . SER A 1 280 ? 21.550 1.966 -33.775 1.00 68.38 280 SER A O 1
ATOM 2272 N N . SER A 1 281 ? 20.773 0.259 -34.968 1.00 66.00 281 SER A N 1
ATOM 2273 C CA . SER A 1 281 ? 21.646 0.539 -36.122 1.00 66.00 281 SER A CA 1
ATOM 2274 C C . SER A 1 281 ? 21.386 1.892 -36.798 1.00 66.00 281 SER A C 1
ATOM 2276 O O . SER A 1 281 ? 22.189 2.330 -37.616 1.00 66.00 281 SER A O 1
ATOM 2278 N N . GLY A 1 282 ? 20.238 2.518 -36.523 1.00 64.06 282 GLY A N 1
ATOM 2279 C CA . GLY A 1 282 ? 19.816 3.787 -37.120 1.00 64.06 282 GLY A CA 1
ATOM 2280 C C . GLY A 1 282 ? 19.983 5.009 -36.216 1.00 64.06 282 GLY A C 1
ATOM 2281 O O . GLY A 1 282 ? 19.525 6.082 -36.599 1.00 64.06 282 GLY A O 1
ATOM 2282 N N . TRP A 1 283 ? 20.555 4.861 -35.018 1.00 64.00 283 TRP A N 1
ATOM 2283 C CA . TRP A 1 283 ? 20.665 5.948 -34.044 1.00 64.00 283 TRP A CA 1
ATOM 2284 C C . TRP A 1 283 ? 21.771 5.678 -33.017 1.00 64.00 283 TRP A C 1
ATOM 2286 O O . TRP A 1 283 ? 21.875 4.576 -32.496 1.00 64.00 283 TRP A O 1
ATOM 2296 N N . ASP A 1 284 ? 22.562 6.698 -32.675 1.00 61.97 284 ASP A N 1
ATOM 2297 C CA . ASP A 1 284 ? 23.588 6.595 -31.619 1.00 61.97 284 ASP A CA 1
ATOM 2298 C C . ASP A 1 284 ? 23.016 6.932 -30.231 1.00 61.97 284 ASP A C 1
ATOM 2300 O O . ASP A 1 284 ? 23.370 6.342 -29.205 1.00 61.97 284 ASP A O 1
ATOM 2304 N N . GLN A 1 285 ? 22.090 7.888 -30.206 1.00 67.44 285 GLN A N 1
ATOM 2305 C CA . GLN A 1 285 ? 21.367 8.331 -29.026 1.00 67.44 285 GLN A CA 1
ATOM 2306 C C . GLN A 1 285 ? 19.930 8.653 -29.427 1.00 67.44 285 GLN A C 1
ATOM 2308 O O . GLN A 1 285 ? 19.701 9.340 -30.423 1.00 67.44 285 GLN A O 1
ATOM 2313 N N . ASP A 1 286 ? 18.975 8.171 -28.641 1.00 64.25 286 ASP A N 1
ATOM 2314 C CA . ASP A 1 286 ? 17.572 8.500 -28.840 1.00 64.25 286 ASP A CA 1
ATOM 2315 C C . ASP A 1 286 ? 17.333 10.006 -28.586 1.00 64.25 286 ASP A C 1
ATOM 2317 O O . ASP A 1 286 ? 17.830 10.533 -27.580 1.00 64.25 286 ASP A O 1
ATOM 2321 N N . PRO A 1 287 ? 16.619 10.724 -29.477 1.00 55.88 287 PRO A N 1
ATOM 2322 C CA . PRO A 1 287 ? 16.412 12.171 -29.367 1.00 55.88 287 PRO A CA 1
ATOM 2323 C C . PRO A 1 287 ? 15.511 12.588 -28.188 1.00 55.88 287 PRO A C 1
ATOM 2325 O O . PRO A 1 287 ? 15.433 13.785 -27.889 1.00 55.88 287 PRO A O 1
ATOM 2328 N N . GLY A 1 288 ? 14.892 11.630 -27.486 1.00 61.22 288 GLY A N 1
ATOM 2329 C CA . GLY A 1 288 ? 14.158 11.829 -26.239 1.00 61.22 288 GLY A CA 1
ATOM 2330 C C . GLY A 1 288 ? 12.671 11.479 -26.341 1.00 61.22 288 GLY A C 1
ATOM 2331 O O . GLY A 1 288 ? 12.155 11.165 -27.409 1.00 61.22 288 GLY A O 1
ATOM 2332 N N . GLY A 1 289 ? 11.967 11.574 -25.207 1.00 62.38 289 GLY A N 1
ATOM 2333 C CA . GLY A 1 289 ? 10.518 11.327 -25.131 1.00 62.38 289 GLY A CA 1
ATOM 2334 C C . GLY A 1 289 ? 10.132 9.885 -24.793 1.00 62.38 289 GLY A C 1
ATOM 2335 O O . GLY A 1 289 ? 9.019 9.464 -25.095 1.00 62.38 289 GLY A O 1
ATOM 2336 N N . LEU A 1 290 ? 11.048 9.128 -24.181 1.00 67.38 290 LEU A N 1
ATOM 2337 C CA . LEU A 1 290 ? 10.778 7.774 -23.699 1.00 67.38 290 LEU A CA 1
ATOM 2338 C C . LEU A 1 290 ? 9.960 7.814 -22.407 1.00 67.38 290 LEU A C 1
ATOM 2340 O O . LEU A 1 290 ? 10.375 8.402 -21.404 1.00 67.38 290 LEU A O 1
ATOM 2344 N N . ARG A 1 291 ? 8.821 7.134 -22.431 1.00 69.38 291 ARG A N 1
ATOM 2345 C CA . ARG A 1 291 ? 8.005 6.822 -21.265 1.00 69.38 291 ARG A CA 1
ATOM 2346 C C . ARG A 1 291 ? 8.211 5.364 -20.895 1.00 69.38 291 ARG A C 1
ATOM 2348 O O . ARG A 1 291 ? 8.516 4.532 -21.748 1.00 69.38 291 ARG A O 1
ATOM 2355 N N . PHE A 1 292 ? 8.088 5.061 -19.614 1.00 68.31 292 PHE A N 1
ATOM 2356 C CA . PHE A 1 292 ? 8.215 3.699 -19.123 1.00 68.31 292 PHE A CA 1
ATOM 2357 C C . PHE A 1 292 ? 7.191 3.455 -18.030 1.00 68.31 292 PHE A C 1
ATOM 2359 O O . PHE A 1 292 ? 6.874 4.380 -17.288 1.00 68.31 292 PHE A O 1
ATOM 2366 N N . ARG A 1 293 ? 6.768 2.199 -17.897 1.00 69.44 293 ARG A N 1
ATOM 2367 C CA . ARG A 1 293 ? 5.889 1.686 -16.850 1.00 69.44 293 ARG A CA 1
ATOM 2368 C C . ARG A 1 293 ? 6.384 0.313 -16.438 1.00 69.44 293 ARG A C 1
ATOM 2370 O O . ARG A 1 293 ? 6.648 -0.526 -17.291 1.00 69.44 293 ARG A O 1
ATOM 2377 N N . ALA A 1 294 ? 6.522 0.077 -15.145 1.00 70.62 294 ALA A N 1
ATOM 2378 C CA . ALA A 1 294 ? 6.889 -1.217 -14.595 1.00 70.62 294 ALA A CA 1
ATOM 2379 C C . ALA A 1 294 ? 5.997 -1.505 -13.389 1.00 70.62 294 ALA A C 1
ATOM 2381 O O . ALA A 1 294 ? 5.806 -0.655 -12.520 1.00 70.62 294 ALA A O 1
ATOM 2382 N N . ALA A 1 295 ? 5.431 -2.705 -13.313 1.00 65.00 295 ALA A N 1
ATOM 2383 C CA . ALA A 1 295 ? 4.780 -3.114 -12.078 1.00 65.00 295 ALA A CA 1
ATOM 2384 C C . ALA A 1 295 ? 5.855 -3.284 -11.005 1.00 65.00 295 ALA A C 1
ATOM 2386 O O . ALA A 1 295 ? 6.806 -4.035 -11.199 1.00 65.00 295 ALA A O 1
ATOM 2387 N N . TYR A 1 296 ? 5.684 -2.608 -9.873 1.00 74.19 296 TYR A N 1
ATOM 2388 C CA . TYR A 1 296 ? 6.463 -2.896 -8.682 1.00 74.19 296 TYR A CA 1
ATOM 2389 C C . TYR A 1 296 ? 5.543 -3.163 -7.525 1.00 74.19 296 TYR A C 1
ATOM 2391 O O . TYR A 1 296 ? 4.631 -2.390 -7.247 1.00 74.19 296 TYR A O 1
ATOM 2399 N N . VAL A 1 297 ? 5.839 -4.252 -6.838 1.00 76.50 297 VAL A N 1
ATOM 2400 C CA . VAL A 1 297 ? 5.254 -4.581 -5.557 1.00 76.50 297 VAL A CA 1
ATOM 2401 C C . VAL A 1 297 ? 6.418 -4.696 -4.575 1.00 76.50 297 VAL A C 1
ATOM 2403 O O . VAL A 1 297 ? 7.368 -5.429 -4.863 1.00 76.50 297 VAL A O 1
ATOM 2406 N N . PRO A 1 298 ? 6.367 -4.011 -3.420 1.00 82.69 298 PRO A N 1
ATOM 2407 C CA . PRO A 1 298 ? 7.362 -4.161 -2.371 1.00 82.69 298 PRO A CA 1
ATOM 2408 C C . PRO A 1 298 ? 7.624 -5.627 -2.059 1.00 82.69 298 PRO A C 1
ATOM 2410 O O . PRO A 1 298 ? 6.654 -6.379 -1.956 1.00 82.69 298 PRO A O 1
ATOM 2413 N N . PRO A 1 299 ? 8.884 -6.052 -1.851 1.00 83.50 299 PRO A N 1
ATOM 2414 C CA . PRO A 1 299 ? 9.221 -7.458 -1.618 1.00 83.50 299 PRO A CA 1
ATOM 2415 C C . PRO A 1 299 ? 8.542 -8.019 -0.363 1.00 83.50 299 PRO A C 1
ATOM 2417 O O . PRO A 1 299 ? 8.386 -9.236 -0.223 1.00 83.50 299 PRO A O 1
ATOM 2420 N N . GLN A 1 300 ? 8.182 -7.142 0.581 1.00 91.25 300 GLN A N 1
ATOM 2421 C CA . GLN A 1 300 ? 7.489 -7.493 1.810 1.00 91.25 300 GLN A CA 1
ATOM 2422 C C . GLN A 1 300 ? 6.578 -6.356 2.274 1.00 91.25 300 GLN A C 1
ATOM 2424 O O . GLN A 1 300 ? 6.912 -5.181 2.127 1.00 91.25 300 GLN A O 1
ATOM 2429 N N . PHE A 1 301 ? 5.480 -6.727 2.922 1.00 94.12 301 PHE A N 1
ATOM 2430 C CA . PHE A 1 301 ? 4.629 -5.847 3.713 1.00 94.12 301 PHE A CA 1
ATOM 2431 C C . PHE A 1 301 ? 4.642 -6.306 5.168 1.00 94.12 301 PHE A C 1
ATOM 2433 O O . PHE A 1 301 ? 4.573 -7.505 5.438 1.00 94.12 301 PHE A O 1
ATOM 2440 N N . ARG A 1 302 ? 4.697 -5.370 6.113 1.00 96.94 302 ARG A N 1
ATOM 2441 C CA . ARG A 1 302 ? 4.465 -5.627 7.534 1.00 96.94 302 ARG A CA 1
ATOM 2442 C C . ARG A 1 302 ? 3.094 -5.082 7.894 1.00 96.94 302 ARG A C 1
ATOM 2444 O O . ARG A 1 302 ? 2.858 -3.883 7.816 1.00 96.94 302 ARG A O 1
ATOM 2451 N N . ILE A 1 303 ? 2.199 -5.979 8.278 1.00 97.00 303 ILE A N 1
ATOM 2452 C CA . ILE A 1 303 ? 0.832 -5.656 8.669 1.00 97.00 303 ILE A CA 1
ATOM 2453 C C . ILE A 1 303 ? 0.742 -5.817 10.178 1.00 97.00 303 ILE A C 1
ATOM 2455 O O . ILE A 1 303 ? 1.088 -6.878 10.702 1.00 97.00 303 ILE A O 1
ATOM 2459 N N . SER A 1 304 ? 0.287 -4.777 10.868 1.00 97.75 304 SER A N 1
ATOM 2460 C CA . SER A 1 304 ? 0.051 -4.804 12.308 1.00 97.75 304 SER A CA 1
ATOM 2461 C C . SER A 1 304 ? -1.400 -4.458 12.614 1.00 97.75 304 SER A C 1
ATOM 2463 O O . SER A 1 304 ? -1.932 -3.478 12.100 1.00 97.75 304 SER A O 1
ATOM 2465 N N . VAL A 1 305 ? -2.029 -5.268 13.460 1.00 97.25 305 VAL A N 1
ATOM 2466 C CA . VAL A 1 305 ? -3.409 -5.085 13.913 1.00 97.25 305 VAL A CA 1
ATOM 2467 C C . VAL A 1 305 ? -3.408 -5.068 15.434 1.00 97.25 305 VAL A C 1
ATOM 2469 O O . VAL A 1 305 ? -2.932 -6.022 16.053 1.00 97.25 305 VAL A O 1
ATOM 2472 N N . ARG A 1 306 ? -3.931 -4.011 16.055 1.00 95.81 306 ARG A N 1
ATOM 2473 C CA . ARG A 1 306 ? -4.134 -3.965 17.508 1.00 95.81 306 ARG A CA 1
ATOM 2474 C C . ARG A 1 306 ? -5.568 -4.358 17.817 1.00 95.81 306 ARG A C 1
ATOM 2476 O O . ARG A 1 306 ? -6.498 -3.673 17.411 1.00 95.81 306 ARG A O 1
ATOM 2483 N N . VAL A 1 307 ? -5.728 -5.475 18.517 1.00 94.88 307 VAL A N 1
ATOM 2484 C CA . VAL A 1 307 ? -7.020 -6.105 18.805 1.00 94.88 307 VAL A CA 1
ATOM 2485 C C . VAL A 1 307 ? -7.233 -6.158 20.308 1.00 94.88 307 VAL A C 1
ATOM 2487 O O . VAL A 1 307 ? -6.287 -6.320 21.082 1.00 94.88 307 VAL A O 1
ATOM 2490 N N . LEU A 1 308 ? -8.482 -6.041 20.727 1.00 93.25 308 LEU A N 1
ATOM 2491 C CA . LEU A 1 308 ? -8.898 -6.144 22.118 1.00 93.25 308 LEU A CA 1
ATOM 2492 C C . LEU A 1 308 ? -9.512 -7.509 22.398 1.00 93.25 308 LEU A C 1
ATOM 2494 O O . LEU A 1 308 ? -9.973 -8.207 21.497 1.00 93.25 308 LEU A O 1
ATOM 2498 N N . ASN A 1 309 ? -9.566 -7.876 23.674 1.00 90.94 309 ASN A N 1
ATOM 2499 C CA . ASN A 1 309 ? -10.322 -9.050 24.089 1.00 90.94 309 ASN A CA 1
ATOM 2500 C C . ASN A 1 309 ? -11.843 -8.835 23.913 1.00 90.94 309 ASN A C 1
ATOM 2502 O O . ASN A 1 309 ? -12.312 -7.729 23.651 1.00 90.94 309 ASN A O 1
ATOM 2506 N N . GLU A 1 310 ? -12.635 -9.889 24.115 1.00 86.50 310 GLU A N 1
ATOM 2507 C CA . GLU A 1 310 ? -14.106 -9.861 23.985 1.00 86.50 310 GLU A CA 1
ATOM 2508 C C . GLU A 1 310 ? -14.795 -8.837 24.901 1.00 86.50 310 GLU A C 1
ATOM 2510 O O . GLU A 1 310 ? -15.909 -8.399 24.632 1.00 86.50 310 GLU A O 1
ATOM 2515 N N . LYS A 1 311 ? -14.129 -8.431 25.987 1.00 88.19 311 LYS A N 1
ATOM 2516 C CA . LYS A 1 311 ? -14.606 -7.395 26.912 1.00 88.19 311 LYS A CA 1
ATOM 2517 C C . LYS A 1 311 ? -14.157 -5.992 26.492 1.00 88.19 311 LYS A C 1
ATOM 2519 O O . LYS A 1 311 ? -14.267 -5.074 27.304 1.00 88.19 311 LYS A O 1
ATOM 2524 N N . GLN A 1 312 ? -13.606 -5.846 25.284 1.00 86.62 312 GLN A N 1
ATOM 2525 C CA . GLN A 1 312 ? -13.057 -4.611 24.719 1.00 86.62 312 GLN A CA 1
ATOM 2526 C C . GLN A 1 312 ? -11.936 -3.994 25.570 1.00 86.62 312 GLN A C 1
ATOM 2528 O O . GLN A 1 312 ? -11.762 -2.776 25.648 1.00 86.62 312 GLN A O 1
ATOM 2533 N N . LYS A 1 313 ? -11.156 -4.848 26.234 1.00 85.00 313 LYS A N 1
ATOM 2534 C CA . LYS A 1 313 ? -10.044 -4.483 27.122 1.00 85.00 313 LYS A CA 1
ATOM 2535 C C . LYS A 1 313 ? -8.752 -5.159 26.659 1.00 85.00 313 LYS A C 1
ATOM 2537 O O . LYS A 1 313 ? -8.777 -5.992 25.761 1.00 85.00 313 LYS A O 1
ATOM 2542 N N . GLU A 1 314 ? -7.639 -4.804 27.303 1.00 87.00 314 GLU A N 1
ATOM 2543 C CA . GLU A 1 314 ? -6.342 -5.492 27.170 1.00 87.00 314 GLU A CA 1
ATOM 2544 C C . GLU A 1 314 ? -5.859 -5.620 25.713 1.00 87.00 314 GLU A C 1
ATOM 2546 O O . GLU A 1 314 ? -5.902 -6.707 25.130 1.00 87.00 314 GLU A O 1
ATOM 2551 N N . PRO A 1 315 ? -5.399 -4.517 25.103 1.00 90.31 315 PRO A N 1
ATOM 2552 C CA . PRO A 1 315 ? -4.961 -4.536 23.717 1.00 90.31 315 PRO A CA 1
ATOM 2553 C C . PRO A 1 315 ? -3.756 -5.452 23.503 1.00 90.31 315 PRO A C 1
ATOM 2555 O O . PRO A 1 315 ? -2.798 -5.444 24.279 1.00 90.31 315 PRO A O 1
ATOM 2558 N N . ARG A 1 316 ? -3.777 -6.190 22.393 1.00 92.69 316 ARG A N 1
ATOM 2559 C CA . ARG A 1 316 ? -2.643 -6.956 21.874 1.00 92.69 316 ARG A CA 1
ATOM 2560 C C . ARG A 1 316 ? -2.393 -6.584 20.423 1.00 92.69 316 ARG A C 1
ATOM 2562 O O . ARG A 1 316 ? -3.325 -6.531 19.628 1.00 92.69 316 ARG A O 1
ATOM 2569 N N . THR A 1 317 ? -1.130 -6.378 20.074 1.00 95.31 317 THR A N 1
ATOM 2570 C CA . THR A 1 317 ? -0.728 -6.132 18.687 1.00 95.31 317 THR A CA 1
ATOM 2571 C C . THR A 1 317 ? -0.281 -7.436 18.047 1.00 95.31 317 THR A C 1
ATOM 2573 O O . THR A 1 317 ? 0.642 -8.092 18.527 1.00 95.31 317 THR A O 1
ATOM 2576 N N . LEU A 1 318 ? -0.949 -7.808 16.961 1.00 95.56 318 LEU A N 1
ATOM 2577 C CA . LEU A 1 318 ? -0.571 -8.908 16.088 1.00 95.56 318 LEU A CA 1
ATOM 2578 C C . LEU A 1 318 ? 0.170 -8.323 14.891 1.00 95.56 318 LEU A C 1
ATOM 2580 O O . LEU A 1 318 ? -0.371 -7.463 14.202 1.00 95.56 318 LEU A O 1
ATOM 2584 N N . THR A 1 319 ? 1.382 -8.801 14.627 1.00 96.94 319 THR A N 1
ATOM 2585 C CA . THR A 1 319 ? 2.188 -8.351 13.489 1.00 96.94 319 THR A CA 1
ATOM 2586 C C . THR A 1 319 ? 2.543 -9.538 12.608 1.00 96.94 319 THR A C 1
ATOM 2588 O O . THR A 1 319 ? 3.028 -10.560 13.093 1.00 96.94 319 THR A O 1
ATOM 2591 N N . MET A 1 320 ? 2.332 -9.389 11.304 1.00 95.94 320 MET A N 1
ATOM 2592 C CA . MET A 1 320 ? 2.691 -10.372 10.289 1.00 95.94 320 MET A CA 1
ATOM 2593 C C . MET A 1 320 ? 3.509 -9.708 9.185 1.00 95.94 320 MET A C 1
ATOM 2595 O O . MET A 1 320 ? 3.202 -8.600 8.750 1.00 95.94 320 MET A O 1
ATOM 2599 N N . VAL A 1 321 ? 4.533 -10.412 8.702 1.00 95.88 321 VAL A N 1
ATOM 2600 C CA . VAL A 1 321 ? 5.276 -10.022 7.501 1.00 95.88 321 VAL A CA 1
ATOM 2601 C C . VAL A 1 321 ? 4.817 -10.893 6.337 1.00 95.88 321 VAL A C 1
ATOM 2603 O O . VAL A 1 321 ? 5.016 -12.106 6.346 1.00 95.88 321 VAL A O 1
ATOM 2606 N N . VAL A 1 322 ? 4.212 -10.265 5.333 1.00 92.00 322 VAL A N 1
ATOM 2607 C CA . VAL A 1 322 ? 3.788 -10.894 4.081 1.00 92.00 322 VAL A CA 1
ATOM 2608 C C . VAL A 1 322 ? 4.873 -10.655 3.044 1.00 92.00 322 VAL A C 1
ATOM 2610 O O . VAL A 1 322 ? 5.174 -9.510 2.723 1.00 92.00 322 VAL A O 1
ATOM 2613 N N . ARG A 1 323 ? 5.473 -11.721 2.517 1.00 89.25 323 ARG A N 1
ATOM 2614 C CA . ARG A 1 323 ? 6.443 -11.628 1.418 1.00 89.25 323 ARG A CA 1
ATOM 2615 C C . ARG A 1 323 ? 5.710 -11.718 0.084 1.00 89.25 323 ARG A C 1
ATOM 2617 O O . ARG A 1 323 ? 4.771 -12.498 -0.037 1.00 89.25 323 ARG A O 1
ATOM 2624 N N . THR A 1 324 ? 6.144 -10.938 -0.895 1.00 76.25 324 THR A N 1
ATOM 2625 C CA . THR A 1 324 ? 5.527 -10.873 -2.233 1.00 76.25 324 THR A CA 1
ATOM 2626 C C . THR A 1 324 ? 6.334 -11.622 -3.288 1.00 76.25 324 THR A C 1
ATOM 2628 O O . THR A 1 324 ? 5.798 -11.948 -4.342 1.00 76.25 324 THR A O 1
ATOM 2631 N N . ASN A 1 325 ? 7.587 -11.965 -2.973 1.00 61.03 325 ASN A N 1
ATOM 2632 C CA . ASN A 1 325 ? 8.420 -12.829 -3.800 1.00 61.03 325 ASN A CA 1
ATOM 2633 C C . ASN A 1 325 ? 7.948 -14.286 -3.678 1.00 61.03 325 ASN A C 1
ATOM 2635 O O . ASN A 1 325 ? 8.167 -14.923 -2.641 1.00 61.03 325 ASN A O 1
ATOM 2639 N N . GLY A 1 326 ? 7.322 -14.776 -4.747 1.00 42.06 326 GLY A N 1
ATOM 2640 C CA . GLY A 1 326 ? 7.221 -16.188 -5.109 1.00 42.06 326 GLY A CA 1
ATOM 2641 C C . GLY A 1 326 ? 8.104 -16.466 -6.312 1.00 42.06 326 GLY A C 1
ATOM 2642 O O . GLY A 1 326 ? 8.062 -15.632 -7.244 1.00 42.06 326 GLY A O 1
#

Sequence (326 aa):
QDQGRSRNYWDEGEELKDQDVGPNLEGGTQGRYDESAILFERKYILVDPRPEEPEEHWNDSIYFKAAVEVNGIIRLANVEYFLADPRKLEIGDSAGLDGKISADEELTYQESRSLVLLKVIRYVDLGLNNYRSTEVRVRKKIVELCSNVTDFRIEYYYDNQFDDRPGGFMSPSVEITPELVISEDRDLRPRNGTLAKKFLYGGFQSTLRTNARAGVRNLTTGENLPVQFNYTNSRIKFSQLRPGDKLYIWTDGGSTFPSAEFTMLYNEAGRLFLKEPINSSGWDQDPGGLRFRAAYVPPQFRISVRVLNEKQKEPRTLTMVVRTNG

Nearest PDB structures (foldseek):
  1kpp-assembly1_A  TM=4.572E-01  e=2.400E+00  Homo sapiens
  5zdh-assembly1_A  TM=2.889E-01  e=9.522E-01  Escherichia coli ETEC H10407
  6yfc-assembly1_AA  TM=3.215E-01  e=1.640E+00  Leviviridae sp.
  2vqi-assembly1_A-2  TM=1.532E-01  e=9.865E+00  Escherichia coli

Secondary structure (DSSP, 8-state):
---SS-SSS--TT------SS-S-TT---TTT---SEEEEE-EEEEES--TTS-SEEEB-EEEEEEEEEETTEEEEEEEEEEEE-THHHH-TT-TTSTTBPPTT-EEETTGGGS-EEEEEEEEE---TTTTT-S-PPEEEEEEEEEESEEEEEEEEEE--TTSSSPPEEE-HHHHT-TTT---S-TT---BTTBEEEEE-B-----SS-EEEEPPPB-TTT--BPPPEEEETT-SSTTTT--TT-EEEEEESSS--S--EEEEEEEEETTEEEESSPP--TT-SB--S-EEEEE----SEEEEEEEE--TTS-S-EEEEEEEE---

Radius of gyration: 22.93 Å; Cα contacts (8 Å, |Δi|>4): 695; chains: 1; bounding box: 66×37×68 Å

Solvent-accessible surface area (backbone atoms only — not comparable to full-atom values): 18783 Å² total; per-residue (Å²): 130,88,84,82,61,80,90,53,99,74,64,95,82,70,73,69,71,92,66,95,65,77,71,56,83,71,43,56,57,96,90,50,61,63,84,46,32,32,41,35,46,30,34,30,32,39,47,83,50,55,96,91,46,70,45,69,35,37,43,20,34,43,37,33,73,44,80,40,77,57,94,91,40,79,38,71,25,43,36,35,41,36,44,22,38,59,70,47,58,70,45,83,79,56,83,82,55,85,14,56,65,56,39,70,36,78,33,46,68,72,56,45,41,59,11,26,34,35,38,40,40,28,28,71,75,75,45,98,90,45,71,85,49,90,70,81,57,57,46,78,47,79,43,82,76,44,68,27,31,59,28,32,43,68,26,37,38,48,50,42,82,75,55,93,63,83,58,46,77,39,41,60,74,47,42,50,33,73,92,79,29,88,52,80,60,65,78,72,63,70,53,81,66,28,34,71,43,67,39,45,44,43,83,52,84,64,90,62,71,29,33,46,32,41,47,50,66,39,86,86,81,70,46,75,41,58,44,37,37,41,51,86,86,45,48,51,53,66,37,76,64,50,66,68,41,55,34,40,35,38,60,77,59,86,41,82,67,78,66,43,80,42,35,34,54,43,69,59,78,32,29,43,28,42,65,63,90,73,88,39,90,88,44,70,56,45,82,26,45,60,37,44,33,26,83,42,72,53,58,26,35,42,41,37,39,30,33,34,43,100,83,59,41,77,76,45,77,50,75,49,78,47,71,63,77,126